Protein AF-A0A8S3H241-F1 (afdb_mo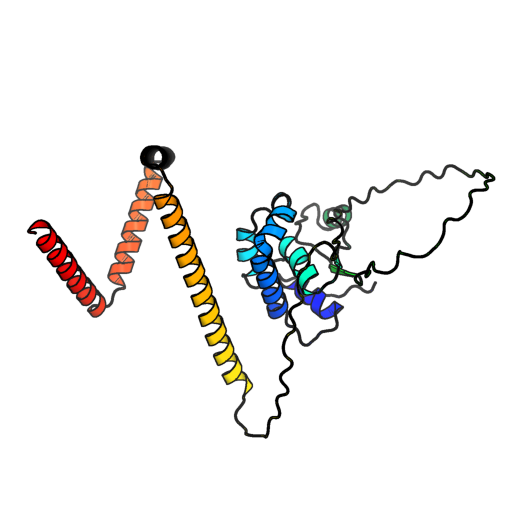nomer)

pLDDT: mean 72.82, std 21.14, range [28.08, 97.88]

InterPro domains:
  IPR003323 OTU domain [PF02338] (8-89)
  IPR003323 OTU domain [PS50802] (1-115)

Secondary structure (DSSP, 8-state):
-------SSTTHHHHHHHHHHT-TT--HHHHHHHHHHHHHHTHHHHHHHHHHHH--HHHHHHHHTSTTPPPPHHHHHHHHHHHTSEEEE-S-HHHHHHHTTT---TT---EEEE--------S--PPPPP---------------------PPP--GGG-------------------S-HHHHHHHHHHHHHHHHHHHHHHHHHHHHHHHHHHHHHHS-HHHHHHHHHHHHHHHHHHHHSS-HHHHHHHHHHHHHHHHHHHHTS-HHHHHHHHHHHHHHHHHHHHHH--

Mean predicted aligned error: 19.96 Å

Sequence (290 aa):
MIPIEVAADGNCLYNSIIRLSGNTASTPSELRVRTLIELVKNEMFYHNRCAHIVGPVNEAIKNIARNFSFSELYEIAALSNVLNCNIQSTESEIEARRSNADNWSPNHFVPLLLPSHNSQSQNHLGQPKISGSGSTPTKATTKNNTLTQVRIPEFNANDNEMQPFQVPSTVITTTNEITTPRTKRRLQLAETCANVESKIVEHKRMQAHERMAAKRAAATPEEAERQRIIARERSAAKRTALAPEVVERKRALDHERSAARRAALMPEEIERQRALNRERNAVRRAALTS

Nearest PDB structures (foldseek):
  6dx5-assembly1_A-2  TM=7.874E-01  e=4.953E-02  Farallon virus
  5qis-assembly1_A  TM=7.337E-01  e=8.696E-01  Homo sapiens

Solvent-accessible surface area (backbone atoms only — not comparable to full-atom values): 18147 Å² total; per-residue (Å²): 135,82,88,79,92,60,66,98,52,32,49,28,67,46,48,46,51,35,62,74,67,67,43,80,86,62,48,52,67,55,54,49,51,52,20,50,51,46,40,63,76,41,40,67,63,51,40,76,72,40,31,92,80,80,40,62,57,72,57,51,56,57,47,67,71,40,84,63,38,68,61,50,72,68,50,54,58,25,37,22,62,72,68,66,32,49,67,40,63,74,66,49,66,70,58,47,24,65,75,41,76,68,66,57,59,93,64,80,68,51,80,38,83,44,82,62,79,76,87,81,83,85,87,86,79,81,86,80,84,89,80,89,82,91,78,88,83,80,94,73,92,70,83,80,76,79,74,76,68,83,68,70,73,81,82,66,77,82,84,55,99,69,81,81,84,82,79,83,86,77,86,80,88,78,85,92,77,95,65,80,66,66,61,62,50,50,52,54,50,50,54,52,50,52,51,50,52,52,51,52,52,50,50,52,50,50,52,52,50,49,54,52,49,52,54,59,72,70,45,50,74,67,57,51,49,53,51,50,51,54,52,50,48,55,52,48,51,57,59,70,72,44,58,69,69,59,56,50,52,50,51,51,51,54,50,50,55,51,48,52,55,59,70,71,50,52,72,67,57,54,50,53,53,51,51,54,52,51,49,54,52,48,53,54,51,52,66,73,74,108

Radius of gyration: 29.72 Å; Cα contacts (8 Å, |Δi|>4): 142; chains: 1; bounding box: 91×77×69 Å

Structure (mmCIF, N/CA/C/O backbone):
data_AF-A0A8S3H241-F1
#
_entry.id   AF-A0A8S3H241-F1
#
loop_
_atom_site.group_PDB
_atom_site.id
_atom_site.type_symbol
_atom_site.label_atom_id
_atom_site.label_alt_id
_atom_site.label_comp_id
_atom_site.label_asym_id
_atom_site.label_entity_id
_atom_site.label_seq_id
_atom_site.pdbx_PDB_ins_code
_atom_site.Cartn_x
_atom_site.Cartn_y
_atom_site.Cartn_z
_atom_site.occupancy
_atom_site.B_iso_or_equiv
_atom_site.auth_seq_id
_atom_site.auth_comp_id
_atom_site.auth_asym_id
_atom_site.auth_atom_id
_atom_site.pdbx_PDB_model_num
ATOM 1 N N . MET A 1 1 ? -18.815 24.026 8.762 1.00 67.19 1 MET A N 1
ATOM 2 C CA . MET A 1 1 ? -17.754 23.070 9.141 1.00 67.19 1 MET A CA 1
ATOM 3 C C . MET A 1 1 ? -16.567 23.863 9.657 1.00 67.19 1 MET A C 1
ATOM 5 O O . MET A 1 1 ? -16.246 24.860 9.026 1.00 67.19 1 MET A O 1
ATOM 9 N N . ILE A 1 2 ? -15.972 23.488 10.792 1.00 75.00 2 ILE A N 1
ATOM 10 C CA . ILE A 1 2 ? -14.801 24.193 11.340 1.00 75.00 2 ILE A CA 1
ATOM 11 C C . ILE A 1 2 ? -13.544 23.484 10.814 1.00 75.00 2 ILE A C 1
ATOM 13 O O . ILE A 1 2 ? -13.442 22.271 11.012 1.00 75.00 2 ILE A O 1
ATOM 17 N N . PRO A 1 3 ? -12.627 24.179 10.118 1.00 82.00 3 PRO A N 1
ATOM 18 C CA . PRO A 1 3 ? -11.387 23.570 9.653 1.00 82.00 3 PRO A CA 1
ATOM 19 C C . PRO A 1 3 ? -10.521 23.160 10.848 1.00 82.00 3 PRO A C 1
ATOM 21 O O . PRO A 1 3 ? -10.425 23.886 11.837 1.00 82.00 3 PRO A O 1
ATOM 24 N N . ILE A 1 4 ? -9.897 21.986 10.754 1.00 85.12 4 ILE A N 1
ATOM 25 C CA . ILE A 1 4 ? -8.956 21.496 11.761 1.00 85.12 4 ILE A CA 1
ATOM 26 C C . ILE A 1 4 ? -7.556 21.579 11.176 1.00 85.12 4 ILE A C 1
ATOM 28 O O . ILE A 1 4 ? -7.255 20.933 10.174 1.00 85.12 4 ILE A O 1
ATOM 32 N N . GLU A 1 5 ? -6.692 22.337 11.838 1.00 89.06 5 GLU A N 1
ATOM 33 C CA . GLU A 1 5 ? -5.283 22.399 11.479 1.00 89.06 5 GLU A CA 1
ATOM 34 C C . GLU A 1 5 ? -4.560 21.119 11.913 1.00 89.06 5 GLU A C 1
ATOM 36 O O . GLU A 1 5 ? -4.697 20.643 13.050 1.00 89.06 5 GLU A O 1
ATOM 41 N N . VAL A 1 6 ? -3.773 20.568 10.992 1.00 91.25 6 VAL A N 1
ATOM 42 C CA . VAL A 1 6 ? -2.892 19.418 11.204 1.00 91.25 6 VAL A CA 1
ATOM 43 C C . VAL A 1 6 ? -1.501 19.734 10.675 1.00 91.25 6 VAL A C 1
ATOM 45 O O . VAL A 1 6 ? -1.337 20.595 9.813 1.00 91.25 6 VAL A O 1
ATOM 48 N N . ALA A 1 7 ? -0.489 19.039 11.194 1.00 90.25 7 ALA A N 1
ATOM 49 C CA . ALA A 1 7 ? 0.867 19.170 10.680 1.00 90.25 7 ALA A CA 1
ATOM 50 C C . ALA A 1 7 ? 0.913 18.799 9.187 1.00 90.25 7 ALA A C 1
ATOM 52 O O . ALA A 1 7 ? 0.340 17.788 8.777 1.00 90.25 7 ALA A O 1
ATOM 53 N N . ALA A 1 8 ? 1.615 19.610 8.393 1.00 89.25 8 ALA A N 1
ATOM 54 C CA . ALA A 1 8 ? 1.825 19.393 6.963 1.00 89.25 8 ALA A CA 1
ATOM 55 C C . ALA A 1 8 ? 2.935 18.352 6.711 1.00 89.25 8 ALA A C 1
ATOM 57 O O . ALA A 1 8 ? 3.957 18.640 6.093 1.00 89.25 8 ALA A O 1
ATOM 58 N N . ASP A 1 9 ? 2.754 17.143 7.244 1.00 93.56 9 ASP A N 1
ATOM 59 C CA . ASP A 1 9 ? 3.647 16.001 7.050 1.00 93.56 9 ASP A CA 1
ATOM 60 C C . ASP A 1 9 ? 2.913 14.828 6.378 1.00 93.56 9 ASP A C 1
ATOM 62 O O . ASP A 1 9 ? 1.704 14.872 6.159 1.00 93.56 9 ASP A O 1
ATOM 66 N N . GLY A 1 10 ? 3.623 13.743 6.056 1.00 91.88 10 GLY A N 1
ATOM 67 C CA . GLY A 1 10 ? 2.992 12.556 5.464 1.00 91.88 10 GLY A CA 1
ATOM 68 C C . GLY A 1 10 ? 2.017 11.820 6.395 1.00 91.88 10 GLY A C 1
ATOM 69 O O . GLY A 1 10 ? 1.399 10.843 5.997 1.00 91.88 10 GLY A O 1
ATOM 70 N N . ASN A 1 11 ? 1.849 12.244 7.648 1.00 94.88 11 ASN A N 1
ATOM 71 C CA . ASN A 1 11 ? 0.839 11.696 8.552 1.00 94.88 11 ASN A CA 1
ATOM 72 C C . ASN A 1 11 ? -0.419 12.573 8.613 1.00 94.88 11 ASN A C 1
ATOM 74 O O . ASN A 1 11 ? -1.314 12.268 9.404 1.00 94.88 11 ASN A O 1
ATOM 78 N N . CYS A 1 12 ? -0.504 13.637 7.806 1.00 93.44 12 CYS A N 1
ATOM 79 C CA . CYS A 1 12 ? -1.588 14.615 7.841 1.00 93.44 12 CYS A CA 1
ATOM 80 C C . CYS A 1 12 ? -2.978 13.965 7.771 1.00 93.44 12 CYS A C 1
ATOM 82 O O . CYS A 1 12 ? -3.798 14.252 8.637 1.00 93.44 12 CYS A O 1
ATOM 84 N N . LEU A 1 13 ? -3.213 13.012 6.855 1.00 93.75 13 LEU A N 1
ATOM 85 C CA . LEU A 1 13 ? -4.491 12.296 6.737 1.00 93.75 13 LEU A CA 1
ATOM 86 C C . LEU A 1 13 ? -4.896 11.637 8.065 1.00 93.75 13 LEU A C 1
ATOM 88 O O . LEU A 1 13 ? -5.983 11.881 8.588 1.00 93.75 13 LEU A O 1
ATOM 92 N N . TYR A 1 14 ? -4.009 10.822 8.637 1.00 95.44 14 TYR A N 1
ATOM 93 C CA . TYR A 1 14 ? -4.275 10.097 9.880 1.00 95.44 14 TYR A CA 1
ATOM 94 C C . TYR A 1 14 ? -4.456 11.046 11.069 1.00 95.44 14 TYR A C 1
ATOM 96 O O . TYR A 1 14 ? -5.348 10.842 11.893 1.00 95.44 14 TYR A O 1
ATOM 104 N N . ASN A 1 15 ? -3.650 12.108 11.139 1.00 94.88 15 ASN A N 1
ATOM 105 C CA . ASN A 1 15 ? -3.787 13.158 12.147 1.00 94.88 15 ASN A CA 1
ATOM 106 C C . ASN A 1 15 ? -5.152 13.857 12.050 1.00 94.88 15 ASN A C 1
ATOM 108 O O . ASN A 1 15 ? -5.793 14.080 13.080 1.00 94.88 15 ASN A O 1
ATOM 112 N N . SER A 1 16 ? -5.625 14.155 10.836 1.00 93.44 16 SER A N 1
ATOM 113 C CA . SER A 1 16 ? -6.938 14.766 10.608 1.00 93.44 16 SER A CA 1
ATOM 114 C C . SER A 1 16 ? -8.059 13.855 11.086 1.00 93.44 16 SER A C 1
ATOM 116 O O . SER A 1 16 ? -8.934 14.306 11.820 1.00 93.44 16 SER A O 1
ATOM 118 N N . ILE A 1 17 ? -8.005 12.564 10.754 1.00 94.19 17 ILE A N 1
ATOM 119 C CA . ILE A 1 17 ? -9.002 11.583 11.203 1.00 94.19 17 ILE A CA 1
ATOM 120 C C . ILE A 1 17 ? -9.025 11.445 12.730 1.00 94.19 17 ILE A C 1
ATOM 122 O O . ILE A 1 17 ? -10.099 11.426 13.334 1.00 94.19 17 ILE A O 1
ATOM 126 N N . ILE A 1 18 ? -7.862 11.372 13.381 1.00 94.81 18 ILE A N 1
ATOM 127 C CA . ILE A 1 18 ? -7.775 11.261 14.846 1.00 94.81 18 ILE A CA 1
ATOM 128 C C . ILE A 1 18 ? -8.413 12.480 15.514 1.00 94.81 18 ILE A C 1
ATOM 130 O O . ILE A 1 18 ? -9.217 12.324 16.433 1.00 94.81 18 ILE A O 1
ATOM 134 N N . ARG A 1 19 ? -8.123 13.688 15.017 1.00 93.50 19 ARG A N 1
ATOM 135 C CA . ARG A 1 19 ? -8.735 14.914 15.545 1.00 93.50 19 ARG A CA 1
ATOM 136 C C . ARG A 1 19 ? -10.237 14.980 15.280 1.00 93.50 19 ARG A C 1
ATOM 138 O O . ARG A 1 19 ? -10.979 15.322 16.193 1.00 93.50 19 ARG A O 1
ATOM 145 N N . LEU A 1 20 ? -10.684 14.620 14.075 1.00 91.06 20 LEU A N 1
ATOM 146 C CA . LEU A 1 20 ? -12.105 14.625 13.707 1.00 91.06 20 LEU A CA 1
ATOM 147 C C . LEU A 1 20 ? -12.922 13.609 14.513 1.00 91.06 20 LEU A C 1
ATOM 149 O O . LEU A 1 20 ? -14.049 13.899 14.897 1.00 91.06 20 LEU A O 1
ATOM 153 N N . SER A 1 21 ? -12.360 12.431 14.785 1.00 90.25 21 SER A N 1
ATOM 154 C CA . SER A 1 21 ? -13.036 11.381 15.559 1.00 90.25 21 SER A CA 1
ATOM 155 C C . SER A 1 21 ? -13.080 11.654 17.066 1.00 90.25 21 SER A C 1
ATOM 157 O O . SER A 1 21 ? -13.791 10.958 17.787 1.00 90.25 21 SER A O 1
ATOM 159 N N . GLY A 1 22 ? -12.292 12.614 17.567 1.00 90.56 22 GLY A N 1
ATOM 160 C CA . GLY A 1 22 ? -12.106 12.841 19.003 1.00 90.56 22 GLY A CA 1
ATOM 161 C C . GLY A 1 22 ? -11.395 11.691 19.733 1.00 90.56 22 GLY A C 1
ATOM 162 O O . GLY A 1 22 ? -11.271 11.723 20.958 1.00 90.56 22 GLY A O 1
ATOM 163 N N . ASN A 1 23 ? -10.915 10.670 19.014 1.00 87.44 23 ASN A N 1
ATOM 164 C CA . ASN A 1 23 ? -10.296 9.487 19.599 1.00 87.44 23 ASN A CA 1
ATOM 165 C C . ASN A 1 23 ? -8.804 9.720 19.867 1.00 87.44 23 ASN A C 1
ATOM 167 O O . ASN A 1 23 ? -7.942 9.345 19.074 1.00 87.44 23 ASN A O 1
ATOM 171 N N . THR A 1 24 ? -8.492 10.294 21.025 1.00 86.81 24 THR A N 1
ATOM 172 C CA . THR A 1 24 ? -7.108 10.563 21.452 1.00 86.81 24 THR A CA 1
ATOM 173 C C . THR A 1 24 ? -6.307 9.308 21.807 1.00 86.81 24 THR A C 1
ATOM 175 O O . THR A 1 24 ? -5.094 9.398 21.992 1.00 86.81 24 THR A O 1
ATOM 178 N N . ALA A 1 25 ? -6.951 8.139 21.903 1.00 86.56 25 ALA A N 1
ATOM 179 C CA . ALA A 1 25 ? -6.269 6.886 22.213 1.00 86.56 25 ALA A CA 1
ATOM 180 C C . ALA A 1 25 ? -5.531 6.301 20.999 1.00 86.56 25 ALA A C 1
ATOM 182 O O . ALA A 1 25 ? -4.548 5.584 21.178 1.00 86.56 25 ALA A O 1
ATOM 183 N N . SER A 1 26 ? -5.985 6.614 19.780 1.00 91.88 26 SER A N 1
ATOM 184 C CA . SER A 1 26 ? -5.370 6.110 18.550 1.00 91.88 26 SER A CA 1
ATOM 185 C C . SER A 1 26 ? -4.172 6.960 18.144 1.00 91.88 26 SER A C 1
ATOM 187 O O . SER A 1 26 ? -4.220 8.189 18.171 1.00 91.88 26 SER A O 1
ATOM 189 N N . THR A 1 27 ? -3.096 6.307 17.709 1.00 95.56 27 THR A N 1
ATOM 190 C CA . THR A 1 27 ? -1.939 7.002 17.116 1.00 95.56 27 THR A CA 1
ATOM 191 C C . THR A 1 27 ? -2.000 6.967 15.585 1.00 95.56 27 THR A C 1
ATOM 193 O O . THR A 1 27 ? -2.569 6.025 15.026 1.00 95.56 27 THR A O 1
ATOM 196 N N . PRO A 1 28 ? -1.382 7.928 14.868 1.00 95.06 28 PRO A N 1
ATOM 197 C CA . PRO A 1 28 ? -1.323 7.892 13.403 1.00 95.06 28 PRO A CA 1
ATOM 198 C C . PRO A 1 28 ? -0.733 6.582 12.871 1.00 95.06 28 PRO A C 1
ATOM 200 O O . PRO A 1 28 ? -1.253 5.994 11.926 1.00 95.06 28 PRO A O 1
ATOM 203 N N . SER A 1 29 ? 0.310 6.077 13.537 1.00 95.06 29 SER A N 1
ATOM 204 C CA . SER A 1 29 ? 0.937 4.798 13.205 1.00 95.06 29 SER A CA 1
ATOM 205 C C . SER A 1 29 ? -0.018 3.617 13.369 1.00 95.06 29 SER A C 1
ATOM 207 O O . SER A 1 29 ? -0.002 2.706 12.549 1.00 95.06 29 SER A O 1
ATOM 209 N N . GLU A 1 30 ? -0.864 3.624 14.399 1.00 95.75 30 GLU A N 1
ATOM 210 C CA . GLU A 1 30 ? -1.857 2.571 14.610 1.00 95.75 30 GLU A CA 1
ATOM 211 C C . GLU A 1 30 ? -2.908 2.552 13.496 1.00 95.75 30 GLU A C 1
ATOM 213 O O . GLU A 1 30 ? -3.168 1.493 12.924 1.00 95.75 30 GLU A O 1
ATOM 218 N N . LEU A 1 31 ? -3.480 3.711 13.145 1.00 95.88 31 LEU A N 1
ATOM 219 C CA . LEU A 1 31 ? -4.442 3.791 12.041 1.00 95.88 31 LEU A CA 1
ATOM 220 C C . LEU A 1 31 ? -3.812 3.389 10.708 1.00 95.88 31 LEU A C 1
ATOM 222 O O . LEU A 1 31 ? -4.437 2.656 9.941 1.00 95.88 31 LEU A O 1
ATOM 226 N N . ARG A 1 32 ? -2.566 3.796 10.450 1.00 96.19 32 ARG A N 1
ATOM 227 C CA . ARG A 1 32 ? -1.825 3.377 9.254 1.00 96.19 32 ARG A CA 1
ATOM 228 C C . ARG A 1 32 ? -1.643 1.863 9.203 1.00 96.19 32 ARG A C 1
ATOM 230 O O . ARG A 1 32 ? -1.896 1.261 8.165 1.00 96.19 32 ARG A O 1
ATOM 237 N N . VAL A 1 33 ? -1.271 1.224 10.314 1.00 96.69 33 VAL A N 1
ATOM 238 C CA . VAL A 1 33 ? -1.139 -0.243 10.377 1.00 96.69 33 VAL A CA 1
ATOM 239 C C . VAL A 1 33 ? -2.481 -0.930 10.127 1.00 96.69 33 VAL A C 1
ATOM 241 O O . VAL A 1 33 ? -2.536 -1.868 9.336 1.00 96.69 33 VAL A O 1
ATOM 244 N N . ARG A 1 34 ? -3.576 -0.453 10.732 1.00 96.94 34 ARG A N 1
ATOM 245 C CA . ARG A 1 34 ? -4.921 -1.002 10.476 1.00 96.94 34 ARG A CA 1
ATOM 246 C C . ARG A 1 34 ? -5.314 -0.865 9.002 1.00 96.94 34 ARG A C 1
ATOM 248 O O . ARG A 1 34 ? -5.801 -1.824 8.414 1.00 96.94 34 ARG A O 1
ATOM 255 N N . THR A 1 35 ? -5.032 0.291 8.406 1.00 97.06 35 THR A N 1
ATOM 256 C CA . THR A 1 35 ? -5.271 0.579 6.981 1.00 97.06 35 THR A CA 1
ATOM 257 C C . THR A 1 35 ? -4.466 -0.355 6.081 1.00 97.06 35 THR A C 1
ATOM 259 O O . THR A 1 35 ? -4.999 -0.920 5.131 1.00 97.06 35 THR A O 1
ATOM 262 N N . LEU A 1 36 ? -3.192 -0.583 6.411 1.00 97.50 36 LEU A N 1
ATOM 263 C CA . LEU A 1 36 ? -2.328 -1.509 5.686 1.00 97.50 36 LEU A CA 1
ATOM 264 C C . LEU A 1 36 ? -2.835 -2.955 5.774 1.00 97.50 36 LEU A C 1
ATOM 266 O O . LEU A 1 36 ? -2.855 -3.656 4.765 1.00 97.50 36 LEU A O 1
ATOM 270 N N . ILE A 1 37 ? -3.259 -3.401 6.962 1.00 97.88 37 ILE A N 1
ATOM 271 C CA . ILE A 1 37 ? -3.833 -4.740 7.166 1.00 97.88 37 ILE A CA 1
ATOM 272 C C . ILE A 1 37 ? -5.092 -4.914 6.314 1.00 97.88 37 ILE A C 1
ATOM 274 O O . ILE A 1 37 ? -5.223 -5.926 5.629 1.00 97.88 37 ILE A O 1
ATOM 278 N N . GLU A 1 38 ? -5.986 -3.927 6.326 1.00 97.69 38 GLU A N 1
ATOM 279 C CA . GLU A 1 38 ? -7.212 -3.918 5.528 1.00 97.69 38 GLU A CA 1
ATOM 280 C C . GLU A 1 38 ? -6.913 -3.986 4.022 1.00 97.69 38 GLU A C 1
ATOM 282 O O . GLU A 1 38 ? -7.445 -4.849 3.320 1.00 97.69 38 GLU A O 1
ATOM 287 N N . LEU A 1 39 ? -5.984 -3.156 3.535 1.00 96.56 39 LEU A N 1
ATOM 288 C CA . LEU A 1 39 ? -5.562 -3.153 2.133 1.00 96.56 39 LEU A CA 1
ATOM 289 C C . LEU A 1 39 ? -4.976 -4.503 1.697 1.00 96.56 39 LEU A C 1
ATOM 291 O O . LEU A 1 39 ? -5.303 -4.995 0.621 1.00 96.56 39 LEU A O 1
ATOM 295 N N . VAL A 1 40 ? -4.122 -5.114 2.525 1.00 97.31 40 VAL A N 1
ATOM 296 C CA . VAL A 1 40 ? -3.496 -6.414 2.225 1.00 97.31 40 VAL A CA 1
ATOM 297 C C . VAL A 1 40 ? -4.517 -7.550 2.278 1.00 97.31 40 VAL A C 1
ATOM 299 O O . VAL A 1 40 ? -4.475 -8.448 1.439 1.00 97.31 40 VAL A O 1
ATOM 302 N N . LYS A 1 41 ? -5.436 -7.533 3.249 1.00 97.50 41 LYS A N 1
ATOM 303 C CA . LYS A 1 41 ? -6.478 -8.559 3.396 1.00 97.50 41 LYS A CA 1
ATOM 304 C C . LYS A 1 41 ? -7.429 -8.561 2.200 1.00 97.50 41 LYS A C 1
ATOM 306 O O . LYS A 1 41 ? -7.806 -9.630 1.727 1.00 97.50 41 LYS A O 1
ATOM 311 N N . ASN A 1 42 ? -7.770 -7.376 1.701 1.00 97.19 42 ASN A N 1
ATOM 312 C CA . ASN A 1 42 ? -8.727 -7.176 0.618 1.00 97.19 42 ASN A CA 1
ATOM 313 C C . ASN A 1 42 ? -8.047 -6.702 -0.682 1.00 97.19 42 ASN A C 1
ATOM 315 O O . ASN A 1 42 ? -8.641 -5.968 -1.470 1.00 97.19 42 ASN A O 1
ATOM 319 N N . GLU A 1 43 ? -6.808 -7.143 -0.939 1.00 96.25 43 GLU A N 1
ATOM 320 C CA . GLU A 1 43 ? -5.969 -6.675 -2.059 1.00 96.25 4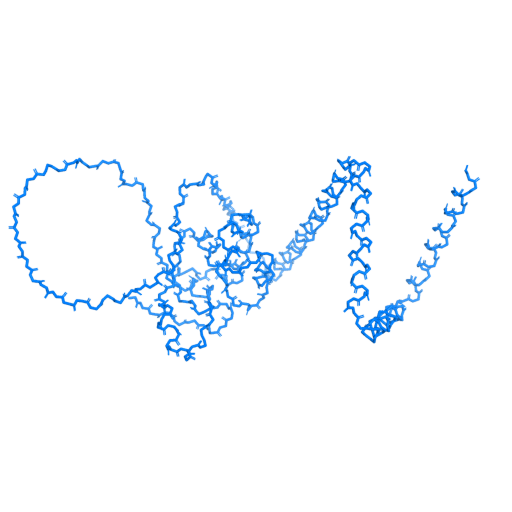3 GLU A CA 1
ATOM 321 C C . GLU A 1 43 ? -6.704 -6.711 -3.407 1.00 96.25 43 GLU A C 1
ATOM 323 O O . GLU A 1 43 ? -6.701 -5.727 -4.144 1.00 96.25 43 GLU A O 1
ATOM 328 N N . MET A 1 44 ? -7.384 -7.821 -3.714 1.00 95.38 44 MET A N 1
ATOM 329 C CA . MET A 1 44 ? -8.105 -7.995 -4.981 1.00 95.38 44 MET A CA 1
ATOM 330 C C . MET A 1 44 ? -9.268 -7.012 -5.147 1.00 95.38 44 MET A C 1
ATOM 332 O O . MET A 1 44 ? -9.508 -6.532 -6.254 1.00 95.38 44 MET A O 1
ATOM 336 N N . PHE A 1 45 ? -9.972 -6.686 -4.059 1.00 95.94 45 PHE A N 1
ATOM 337 C CA . PHE A 1 45 ? -11.061 -5.711 -4.082 1.00 95.94 45 PHE A CA 1
ATOM 338 C C . PHE A 1 45 ? -10.531 -4.327 -4.468 1.00 95.94 45 PHE A C 1
ATOM 340 O O . PHE A 1 45 ? -11.028 -3.706 -5.410 1.00 95.94 45 PHE A O 1
ATOM 347 N N . TYR A 1 46 ? -9.466 -3.874 -3.800 1.00 95.62 46 TYR A N 1
ATOM 348 C CA . TYR A 1 46 ? -8.858 -2.580 -4.098 1.00 95.62 46 TYR A CA 1
ATOM 349 C C . TYR A 1 46 ? -8.168 -2.564 -5.462 1.00 95.62 46 TYR A C 1
ATOM 351 O O . TYR A 1 46 ? -8.253 -1.563 -6.168 1.00 95.62 46 TYR A O 1
ATOM 359 N N . HIS A 1 47 ? -7.542 -3.670 -5.874 1.00 94.44 47 HIS A N 1
ATOM 360 C CA . HIS A 1 47 ? -6.956 -3.803 -7.206 1.00 94.44 47 HIS A CA 1
ATOM 361 C C . HIS A 1 47 ? -8.002 -3.551 -8.293 1.00 94.44 47 HIS A C 1
ATOM 363 O O . HIS A 1 47 ? -7.838 -2.654 -9.117 1.00 94.44 47 HIS A O 1
ATOM 369 N N . ASN A 1 48 ? -9.114 -4.285 -8.249 1.00 94.38 48 ASN A N 1
ATOM 370 C CA . ASN A 1 48 ? -10.166 -4.176 -9.257 1.00 94.38 48 ASN A CA 1
ATOM 371 C C . ASN A 1 48 ? -10.791 -2.774 -9.291 1.00 94.38 48 ASN A C 1
ATOM 373 O O . ASN A 1 48 ? -11.203 -2.302 -10.349 1.00 94.38 48 ASN A O 1
ATOM 377 N N . ARG A 1 49 ? -10.838 -2.092 -8.143 1.00 89.44 49 ARG A N 1
ATOM 378 C CA . ARG A 1 49 ? -11.511 -0.801 -7.998 1.00 89.44 49 ARG A CA 1
ATOM 379 C C . ARG A 1 49 ? -10.627 0.412 -8.277 1.00 89.44 49 ARG A C 1
ATOM 381 O O . ARG A 1 49 ? -11.123 1.391 -8.818 1.00 89.44 49 ARG A O 1
ATOM 388 N N . CYS A 1 50 ? -9.351 0.380 -7.905 1.00 89.69 50 CYS A N 1
ATOM 389 C CA . CYS A 1 50 ? -8.495 1.571 -7.876 1.00 89.69 50 CYS A CA 1
ATOM 390 C C . CYS A 1 50 ? -7.254 1.461 -8.772 1.00 89.69 50 CYS A C 1
ATOM 392 O O . CYS A 1 50 ? -6.628 2.486 -9.051 1.00 89.69 50 CYS A O 1
ATOM 394 N N . ALA A 1 51 ? -6.894 0.268 -9.269 1.00 89.69 51 ALA A N 1
ATOM 395 C CA . ALA A 1 51 ? -5.631 0.091 -9.995 1.00 89.69 51 ALA A CA 1
ATOM 396 C C . ALA A 1 51 ? -5.538 0.889 -11.295 1.00 89.69 51 ALA A C 1
ATOM 398 O O . ALA A 1 51 ? -4.445 1.295 -11.683 1.00 89.69 51 ALA A O 1
ATOM 399 N N . HIS A 1 52 ? -6.672 1.170 -11.934 1.00 87.62 52 HIS A N 1
ATOM 400 C CA . HIS A 1 52 ? -6.729 1.990 -13.142 1.00 87.62 52 HIS A CA 1
ATOM 401 C C . HIS A 1 52 ? -6.530 3.495 -12.877 1.00 87.62 52 HIS A C 1
ATOM 403 O O . HIS A 1 52 ? -6.264 4.235 -13.817 1.00 87.62 52 HIS A O 1
ATOM 409 N N . ILE A 1 53 ? -6.644 3.944 -11.620 1.00 86.12 53 ILE A N 1
ATOM 410 C CA . ILE A 1 53 ? -6.523 5.358 -11.222 1.00 86.12 53 ILE A CA 1
ATOM 411 C C . ILE A 1 53 ? -5.139 5.631 -10.626 1.00 86.12 53 ILE A C 1
ATOM 413 O O . ILE A 1 53 ? -4.480 6.596 -10.994 1.00 86.12 53 ILE A O 1
ATOM 417 N N . VAL A 1 54 ? -4.704 4.779 -9.694 1.00 85.31 54 VAL A N 1
ATOM 418 C CA . VAL A 1 54 ? -3.523 5.025 -8.840 1.00 85.31 54 VAL A CA 1
ATOM 419 C C . VAL A 1 54 ? -2.338 4.134 -9.222 1.00 85.31 54 VAL A C 1
ATOM 421 O O . VAL A 1 54 ? -1.214 4.353 -8.785 1.00 85.31 54 VAL A O 1
ATOM 424 N N . GLY A 1 55 ? -2.573 3.106 -10.041 1.00 91.19 55 GLY A N 1
ATOM 425 C CA . GLY A 1 55 ? -1.565 2.119 -10.405 1.00 91.19 55 GLY A CA 1
ATOM 426 C C . GLY A 1 55 ? -1.546 0.889 -9.483 1.00 91.19 55 GLY A C 1
ATOM 427 O O . GLY A 1 55 ? -2.532 0.576 -8.809 1.00 91.19 55 GLY A O 1
ATOM 428 N N . PRO A 1 56 ? -0.453 0.109 -9.493 1.00 94.44 56 PRO A N 1
ATOM 429 C CA . PRO A 1 56 ? -0.415 -1.216 -8.882 1.00 94.44 56 PRO A CA 1
ATOM 430 C C . PRO A 1 56 ? -0.457 -1.176 -7.346 1.00 94.44 56 PRO A C 1
ATOM 432 O O . PRO A 1 56 ? 0.390 -0.556 -6.707 1.00 94.44 56 PRO A O 1
ATOM 435 N N . VAL A 1 57 ? -1.366 -1.961 -6.753 1.00 94.44 57 VAL A N 1
ATOM 436 C CA . VAL A 1 57 ? -1.551 -2.090 -5.288 1.00 94.44 57 VAL A CA 1
ATOM 437 C C . VAL A 1 57 ? -0.249 -2.425 -4.550 1.00 94.44 57 VAL A C 1
ATOM 439 O O . VAL A 1 57 ? -0.010 -1.937 -3.451 1.00 94.44 57 VAL A O 1
ATOM 442 N N . ASN A 1 58 ? 0.634 -3.221 -5.160 1.00 94.56 58 ASN A N 1
ATOM 443 C CA . ASN A 1 58 ? 1.914 -3.596 -4.555 1.00 94.56 58 ASN A CA 1
ATOM 444 C C . ASN A 1 58 ? 2.836 -2.402 -4.276 1.00 94.56 58 ASN A C 1
ATOM 446 O O . ASN A 1 58 ? 3.590 -2.439 -3.305 1.00 94.56 58 ASN A O 1
ATOM 450 N N . GLU A 1 59 ? 2.809 -1.365 -5.116 1.00 94.38 59 GLU A N 1
ATOM 451 C CA . GLU A 1 59 ? 3.588 -0.150 -4.861 1.00 94.38 59 GLU A CA 1
ATOM 452 C C . GLU A 1 59 ? 2.922 0.700 -3.777 1.00 94.38 59 GLU A C 1
ATOM 454 O O . GLU A 1 59 ? 3.613 1.159 -2.869 1.00 94.38 59 GLU A O 1
ATOM 459 N N . ALA A 1 60 ? 1.588 0.778 -3.777 1.00 92.56 60 ALA A N 1
ATOM 460 C CA . ALA A 1 60 ? 0.837 1.432 -2.709 1.00 92.56 60 ALA A CA 1
ATOM 461 C C . ALA A 1 60 ? 1.137 0.797 -1.340 1.00 92.56 60 ALA A C 1
ATOM 463 O O . ALA A 1 60 ? 1.540 1.494 -0.418 1.00 92.56 60 ALA A O 1
ATOM 464 N N . ILE A 1 61 ? 1.085 -0.534 -1.212 1.00 95.19 61 ILE A N 1
ATOM 465 C CA . ILE A 1 61 ? 1.429 -1.257 0.031 1.00 95.19 61 ILE A CA 1
ATOM 466 C C . ILE A 1 61 ? 2.829 -0.874 0.539 1.00 95.19 61 ILE A C 1
ATOM 468 O O . ILE A 1 61 ? 3.016 -0.643 1.735 1.00 95.19 61 ILE A O 1
ATOM 472 N N . LYS A 1 62 ? 3.825 -0.783 -0.355 1.00 95.56 62 LYS A N 1
ATOM 473 C CA . LYS A 1 62 ? 5.190 -0.377 0.020 1.00 95.56 62 LYS A CA 1
ATOM 474 C C . LYS A 1 62 ? 5.252 1.082 0.463 1.00 95.56 62 LYS A C 1
ATOM 476 O O . LYS A 1 62 ? 5.999 1.382 1.392 1.00 95.56 62 LYS A O 1
ATOM 481 N N . ASN A 1 63 ? 4.515 1.970 -0.201 1.00 93.38 63 ASN A N 1
ATOM 482 C CA . ASN A 1 63 ? 4.460 3.387 0.147 1.00 93.38 63 ASN A CA 1
ATOM 483 C C . ASN A 1 63 ? 3.808 3.580 1.518 1.00 93.38 63 ASN A C 1
ATOM 485 O O . ASN A 1 63 ? 4.396 4.237 2.372 1.00 93.38 63 ASN A O 1
ATOM 489 N N . ILE A 1 64 ? 2.683 2.918 1.781 1.00 94.00 64 ILE A N 1
ATOM 490 C CA . ILE A 1 64 ? 1.953 2.972 3.059 1.00 94.00 64 ILE A CA 1
ATOM 491 C C . ILE A 1 64 ? 2.811 2.470 4.216 1.00 94.00 64 ILE A C 1
ATOM 493 O O . ILE A 1 64 ? 2.759 3.012 5.314 1.00 94.00 64 ILE A O 1
ATOM 497 N N . ALA A 1 65 ? 3.630 1.444 3.982 1.00 94.50 65 ALA A N 1
ATOM 498 C CA . ALA A 1 65 ? 4.519 0.903 5.006 1.00 94.50 65 ALA A CA 1
ATOM 499 C C . ALA A 1 65 ? 5.649 1.870 5.413 1.00 94.50 65 ALA A C 1
ATOM 501 O O . ALA A 1 65 ? 6.280 1.673 6.454 1.00 94.50 65 ALA A O 1
ATOM 502 N N . ARG A 1 66 ? 5.938 2.911 4.619 1.00 94.06 66 ARG A N 1
ATOM 503 C CA . ARG A 1 66 ? 6.947 3.919 4.967 1.00 94.06 66 ARG A CA 1
ATOM 504 C C . ARG A 1 66 ? 6.359 4.929 5.942 1.00 94.06 66 ARG A C 1
ATOM 506 O O . ARG A 1 66 ? 5.265 5.443 5.751 1.00 94.06 66 ARG A O 1
ATOM 513 N N . ASN A 1 67 ? 7.113 5.255 6.984 1.00 89.50 67 ASN A N 1
ATOM 514 C CA . ASN A 1 67 ? 6.710 6.334 7.874 1.00 89.50 67 ASN A CA 1
ATOM 515 C C . ASN A 1 67 ? 6.791 7.681 7.137 1.00 89.50 67 ASN A C 1
ATOM 517 O O . ASN A 1 67 ? 7.717 7.891 6.354 1.00 89.50 67 ASN A O 1
ATOM 521 N N . PHE A 1 68 ? 5.842 8.579 7.411 1.00 91.75 68 PHE A N 1
ATOM 522 C CA . PHE A 1 68 ? 5.723 9.893 6.767 1.00 91.75 68 PHE A CA 1
ATOM 523 C C . PHE A 1 68 ? 5.580 9.863 5.234 1.00 91.75 68 PHE A C 1
ATOM 525 O O . PHE A 1 68 ? 5.873 10.860 4.575 1.00 91.75 68 PHE A O 1
ATOM 532 N N . SER A 1 69 ? 5.121 8.757 4.644 1.00 93.31 69 SER A N 1
ATOM 533 C CA . SER A 1 69 ? 4.652 8.775 3.258 1.00 93.31 69 SER A CA 1
ATOM 534 C C . SER A 1 69 ? 3.301 9.474 3.172 1.00 93.31 69 SER A C 1
ATOM 536 O O . SER A 1 69 ? 2.435 9.255 4.016 1.00 93.31 69 SER A O 1
ATOM 538 N N . PHE A 1 70 ? 3.135 10.325 2.160 1.00 92.62 70 PHE A N 1
ATOM 539 C CA . PHE A 1 70 ? 1.844 10.941 1.875 1.00 92.62 70 PHE A CA 1
ATOM 540 C C . PHE A 1 70 ? 0.831 9.890 1.458 1.00 92.62 70 PHE A C 1
ATOM 542 O O . PHE A 1 70 ? 1.172 8.973 0.709 1.00 92.62 70 PHE A O 1
ATOM 549 N N . SER A 1 71 ? -0.399 10.065 1.935 1.00 92.38 71 SER A N 1
ATOM 550 C CA . SER A 1 71 ? -1.430 9.082 1.684 1.00 92.38 71 SER A CA 1
ATOM 551 C C . SER A 1 71 ? -1.975 9.142 0.262 1.00 92.38 71 SER A C 1
ATOM 553 O O . SER A 1 71 ? -2.261 10.221 -0.254 1.00 92.38 71 SER A O 1
ATOM 555 N N . GLU A 1 72 ? -2.154 7.973 -0.348 1.00 90.88 72 GLU A N 1
ATOM 556 C CA . GLU A 1 72 ? -2.741 7.816 -1.684 1.00 90.88 72 GLU A CA 1
ATOM 557 C C . GLU A 1 72 ? -4.215 7.370 -1.602 1.00 90.88 72 GLU A C 1
ATOM 559 O O . GLU A 1 72 ? -4.728 6.989 -0.547 1.00 90.88 72 GLU A O 1
ATOM 564 N N . LEU A 1 73 ? -4.922 7.351 -2.739 1.00 91.31 73 LEU A N 1
ATOM 565 C CA . LEU A 1 73 ? -6.337 6.949 -2.805 1.00 91.31 73 LEU A CA 1
ATOM 566 C C . LEU A 1 73 ? -6.594 5.535 -2.240 1.00 91.31 73 LEU A C 1
ATOM 568 O O . LEU A 1 73 ? -7.665 5.288 -1.685 1.00 91.31 73 LEU A O 1
ATOM 572 N N . TYR A 1 74 ? -5.617 4.625 -2.324 1.00 94.69 74 TYR A N 1
ATOM 573 C CA . TYR A 1 74 ? -5.706 3.308 -1.684 1.00 94.69 74 TYR A CA 1
ATOM 574 C C . TYR A 1 74 ? -5.853 3.395 -0.163 1.00 94.69 74 TYR A 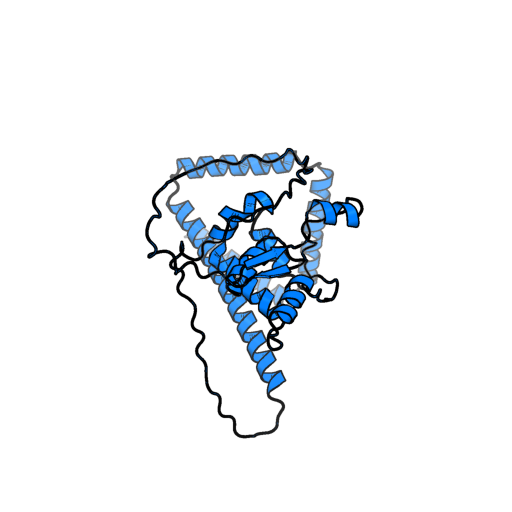C 1
ATOM 576 O O . TYR A 1 74 ? -6.665 2.668 0.405 1.00 94.69 74 TYR A O 1
ATOM 584 N N . GLU A 1 75 ? -5.106 4.287 0.495 1.00 94.25 75 GLU A N 1
ATOM 585 C CA . GLU A 1 75 ? -5.226 4.498 1.940 1.00 94.25 75 GLU A CA 1
ATOM 586 C C . GLU A 1 75 ? -6.567 5.089 2.298 1.00 94.25 75 GLU A C 1
ATOM 588 O O . GLU A 1 75 ? -7.164 4.641 3.262 1.00 94.25 75 GLU A O 1
ATOM 593 N N . ILE A 1 76 ? -7.065 6.053 1.525 1.00 94.12 76 ILE A N 1
ATOM 594 C CA . ILE A 1 76 ? -8.361 6.680 1.803 1.00 94.12 76 I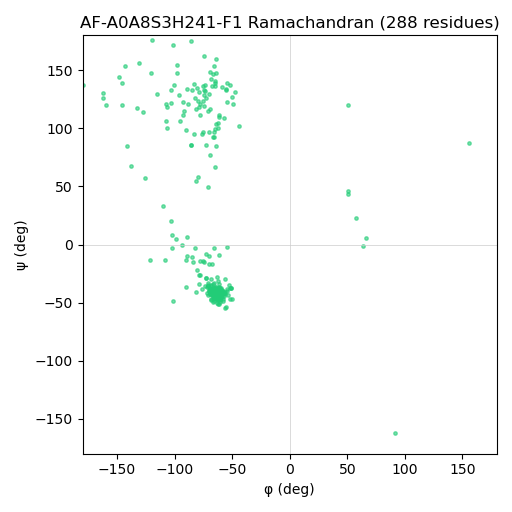LE A CA 1
ATOM 595 C C . ILE A 1 76 ? -9.479 5.637 1.710 1.00 94.12 76 ILE A C 1
ATOM 597 O O . ILE A 1 76 ? -10.307 5.537 2.615 1.00 94.12 76 ILE A O 1
ATOM 601 N N . ALA A 1 77 ? -9.471 4.814 0.657 1.00 94.19 77 ALA A N 1
ATOM 602 C CA . ALA A 1 77 ? -10.448 3.745 0.484 1.00 94.19 77 ALA A CA 1
ATOM 603 C C . ALA A 1 77 ? -10.345 2.692 1.600 1.00 94.19 77 ALA A C 1
ATOM 605 O O . ALA A 1 77 ? -11.354 2.347 2.214 1.00 94.19 77 ALA A O 1
ATOM 606 N N . ALA A 1 78 ? -9.141 2.215 1.919 1.00 96.31 78 ALA A N 1
ATOM 607 C CA . ALA A 1 78 ? -8.959 1.233 2.984 1.00 96.31 78 ALA A CA 1
ATOM 608 C C . ALA A 1 78 ? -9.293 1.799 4.372 1.00 96.31 78 ALA A C 1
ATOM 610 O O . ALA A 1 78 ? -9.948 1.137 5.174 1.00 96.31 78 ALA A O 1
ATOM 611 N N . LEU A 1 79 ? -8.915 3.046 4.647 1.00 96.06 79 LEU A N 1
ATOM 612 C CA . LEU A 1 79 ? -9.196 3.728 5.906 1.00 96.06 79 LEU A CA 1
ATOM 613 C C . LEU A 1 79 ? -10.698 3.959 6.091 1.00 96.06 79 LEU A C 1
ATOM 615 O O . LEU A 1 79 ? -11.193 3.787 7.202 1.00 96.06 79 LEU A O 1
ATOM 619 N N . SER A 1 80 ? -11.437 4.269 5.019 1.00 95.38 80 SER A N 1
ATOM 620 C CA . SER A 1 80 ? -12.903 4.383 5.068 1.00 95.38 80 SER A CA 1
ATOM 621 C C . SER A 1 80 ? -13.562 3.086 5.556 1.00 95.38 80 SER A C 1
ATOM 623 O O . SER A 1 80 ? -14.434 3.120 6.425 1.00 95.38 80 SER A O 1
ATOM 625 N N . ASN A 1 81 ? -13.043 1.933 5.118 1.00 95.88 81 ASN A N 1
ATOM 626 C CA . ASN A 1 81 ? -13.502 0.618 5.565 1.00 95.88 81 ASN A CA 1
ATOM 627 C C . ASN A 1 81 ? -13.083 0.314 7.007 1.00 95.88 81 ASN A C 1
ATOM 629 O O . ASN A 1 81 ? -13.897 -0.171 7.789 1.00 95.88 81 ASN A O 1
ATOM 633 N N . VAL A 1 82 ? -11.848 0.652 7.394 1.00 96.25 82 VAL A N 1
ATOM 634 C CA . VAL A 1 82 ? -11.364 0.492 8.780 1.00 96.25 82 VAL A CA 1
ATOM 635 C C . VAL A 1 82 ? -12.215 1.277 9.776 1.00 96.25 82 VAL A C 1
ATOM 637 O O . VAL A 1 82 ? -12.462 0.805 10.885 1.00 96.25 82 VAL A O 1
ATOM 640 N N . LEU A 1 83 ? -12.639 2.482 9.400 1.00 94.31 83 LEU A N 1
ATOM 641 C CA . LEU A 1 83 ? -13.436 3.366 10.249 1.00 94.31 83 LEU A CA 1
ATOM 642 C C . LEU A 1 83 ? -14.945 3.138 10.109 1.00 94.31 83 LEU A C 1
ATOM 644 O O . LEU A 1 83 ? -15.710 3.700 10.892 1.00 94.31 83 LEU A O 1
ATOM 648 N N . ASN A 1 84 ? -15.367 2.339 9.126 1.00 94.56 84 ASN A N 1
ATOM 649 C CA . ASN A 1 84 ? -16.761 2.172 8.727 1.00 94.56 84 ASN A CA 1
ATOM 650 C C . ASN A 1 84 ? -17.473 3.520 8.489 1.00 94.56 84 ASN A C 1
ATOM 652 O O . ASN A 1 84 ? -18.593 3.749 8.959 1.00 94.56 84 ASN A O 1
ATOM 656 N N . CYS A 1 85 ? -16.794 4.442 7.802 1.00 90.50 85 CYS A N 1
ATOM 657 C CA . CYS A 1 85 ? -17.304 5.778 7.515 1.00 90.50 85 CYS A CA 1
ATOM 658 C C . CYS A 1 85 ? -16.899 6.261 6.124 1.00 90.50 85 CYS A C 1
ATOM 660 O O . CYS A 1 85 ? -15.864 5.875 5.585 1.00 90.50 85 CYS A O 1
ATOM 662 N N . ASN A 1 86 ? -17.707 7.152 5.552 1.00 89.81 86 ASN A N 1
ATOM 663 C CA . ASN A 1 86 ? -17.378 7.777 4.280 1.00 89.81 86 ASN A CA 1
ATOM 664 C C . ASN A 1 86 ? -16.376 8.913 4.503 1.00 89.81 86 ASN A C 1
ATOM 666 O O . ASN A 1 86 ? -16.658 9.861 5.241 1.00 89.81 86 ASN A O 1
ATOM 670 N N . ILE A 1 87 ? -15.232 8.822 3.820 1.00 89.81 87 ILE A N 1
ATOM 671 C CA . ILE A 1 87 ? -14.210 9.868 3.779 1.00 89.81 87 ILE A CA 1
ATOM 672 C C . ILE A 1 87 ? -14.326 10.596 2.441 1.00 89.81 87 ILE A C 1
ATOM 674 O O . ILE A 1 87 ? -14.209 9.977 1.384 1.00 89.81 87 ILE A O 1
ATOM 678 N N . GLN A 1 88 ? -14.552 11.907 2.477 1.00 84.69 88 GLN A N 1
ATOM 679 C CA . GLN A 1 88 ? -14.629 12.742 1.272 1.00 84.69 88 GLN A CA 1
ATOM 680 C C . GLN A 1 88 ? -13.576 13.846 1.301 1.00 84.69 88 GLN A C 1
ATOM 682 O O . GLN A 1 88 ? -13.258 14.349 2.370 1.00 84.69 88 GLN A O 1
ATOM 687 N N . SER A 1 89 ? -13.056 14.247 0.139 1.00 80.12 89 SER A N 1
ATOM 688 C CA . SER A 1 89 ? -12.290 15.496 0.037 1.00 80.12 89 SER A CA 1
ATOM 689 C C . SER A 1 89 ? -13.246 16.664 -0.157 1.00 80.12 89 SER A C 1
ATOM 691 O O . SER A 1 89 ? -14.120 16.583 -1.020 1.00 80.12 89 SER A O 1
ATOM 693 N N . THR A 1 90 ? -13.075 17.755 0.589 1.00 74.19 90 THR A N 1
ATOM 694 C CA . THR A 1 90 ? -13.797 19.013 0.308 1.00 74.19 90 THR A CA 1
ATOM 695 C C . THR A 1 90 ? -13.206 19.846 -0.799 1.00 74.19 90 THR A C 1
ATOM 697 O O . THR A 1 90 ? -13.910 20.696 -1.338 1.00 74.19 90 THR A O 1
ATOM 700 N N . GLU A 1 91 ? -11.927 19.669 -1.110 1.00 67.75 91 GLU A N 1
ATOM 701 C CA . GLU A 1 91 ? -11.318 20.479 -2.153 1.00 67.75 91 GLU A CA 1
ATOM 702 C C . GLU A 1 91 ? -11.800 20.003 -3.518 1.00 67.75 91 GLU A C 1
ATOM 704 O O . GLU A 1 91 ? -11.585 18.854 -3.915 1.00 67.75 91 GLU A O 1
ATOM 709 N N . SER A 1 92 ? -12.461 20.906 -4.245 1.00 64.69 92 SER A N 1
ATOM 710 C CA . SER A 1 92 ? -12.683 20.688 -5.664 1.00 64.69 92 SER A CA 1
ATOM 711 C C . SER A 1 92 ? -11.324 20.684 -6.366 1.00 64.69 92 SER A C 1
ATOM 713 O O . SER A 1 92 ? -10.474 21.530 -6.090 1.00 64.69 92 SER A O 1
ATOM 715 N N . GLU A 1 93 ? -11.110 19.746 -7.293 1.00 62.94 93 GLU A N 1
ATOM 716 C CA . GLU A 1 93 ? -9.861 19.670 -8.070 1.00 62.94 93 GLU A CA 1
ATOM 717 C C . GLU A 1 93 ? -9.514 21.030 -8.704 1.00 62.94 93 GLU A C 1
ATOM 719 O O . GLU A 1 93 ? -8.358 21.442 -8.750 1.00 62.94 93 GLU A O 1
ATOM 724 N N . ILE A 1 94 ? -10.541 21.757 -9.149 1.00 65.62 94 ILE A N 1
ATOM 725 C CA . ILE A 1 94 ? -10.419 23.072 -9.779 1.00 65.62 94 ILE A CA 1
ATOM 726 C C . ILE A 1 94 ? -9.878 24.114 -8.793 1.00 65.62 94 ILE A C 1
ATOM 728 O O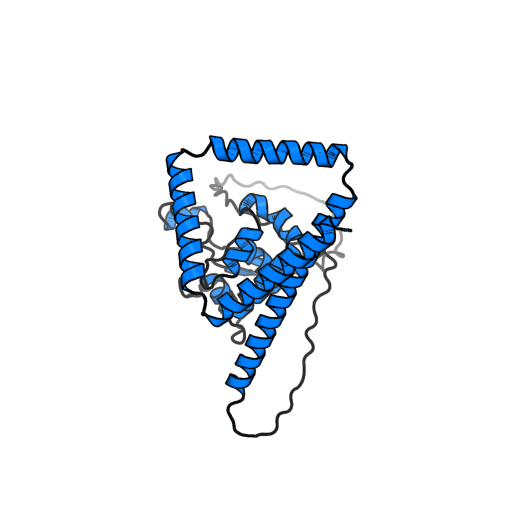 . ILE A 1 94 ? -9.000 24.896 -9.156 1.00 65.62 94 ILE A O 1
ATOM 732 N N . GLU A 1 95 ? -10.382 24.152 -7.559 1.00 67.50 95 GLU A N 1
ATOM 733 C CA . GLU A 1 95 ? -9.879 25.078 -6.538 1.00 67.50 95 GLU A CA 1
ATOM 734 C C . GLU A 1 95 ? -8.478 24.693 -6.079 1.00 67.50 95 GLU A C 1
ATOM 736 O O . GLU A 1 95 ? -7.627 25.573 -5.974 1.00 67.50 95 GLU A O 1
ATOM 741 N N . ALA A 1 96 ? -8.209 23.396 -5.909 1.00 64.00 96 ALA A N 1
ATOM 742 C CA . ALA A 1 96 ? -6.904 22.898 -5.491 1.00 64.00 96 ALA A CA 1
ATOM 743 C C . ALA A 1 96 ? -5.808 23.141 -6.545 1.00 64.00 96 ALA A C 1
ATOM 745 O O . ALA A 1 96 ? -4.657 23.405 -6.201 1.00 64.00 96 ALA A O 1
ATOM 746 N N . ARG A 1 97 ? -6.142 23.095 -7.842 1.00 63.03 97 ARG A N 1
ATOM 747 C CA . ARG A 1 97 ? -5.222 23.486 -8.926 1.00 63.03 97 ARG A CA 1
ATOM 748 C C . ARG A 1 97 ? -4.985 24.992 -8.959 1.00 63.03 97 ARG A C 1
ATOM 750 O O . ARG A 1 97 ? -3.841 25.422 -9.083 1.00 63.03 97 ARG A O 1
ATOM 757 N N . ARG A 1 98 ? -6.046 25.792 -8.797 1.00 72.25 98 ARG A N 1
ATOM 758 C CA . ARG A 1 98 ? -5.947 27.262 -8.774 1.00 72.25 98 ARG A CA 1
ATOM 759 C C . ARG A 1 98 ? -5.113 27.770 -7.602 1.00 72.25 98 ARG A C 1
ATOM 761 O O . ARG A 1 98 ? -4.338 28.702 -7.787 1.00 72.25 98 ARG A O 1
ATOM 768 N N . SER A 1 99 ? -5.264 27.176 -6.420 1.00 68.75 99 SER A N 1
ATOM 769 C CA . SER A 1 99 ? -4.517 27.571 -5.222 1.00 68.75 99 SER A CA 1
ATOM 770 C C . SER A 1 99 ? -3.045 27.157 -5.276 1.00 68.75 99 SER A C 1
ATOM 772 O O . SER A 1 99 ? -2.202 27.866 -4.734 1.00 68.75 99 SER A O 1
ATOM 774 N N . ASN A 1 100 ? -2.724 26.068 -5.980 1.00 63.03 100 ASN A N 1
ATOM 775 C CA . ASN A 1 100 ? -1.369 25.517 -6.057 1.00 63.03 100 ASN A CA 1
ATOM 776 C C . ASN A 1 100 ? -0.635 25.828 -7.373 1.00 63.03 100 ASN A C 1
ATOM 778 O O . ASN A 1 100 ? 0.321 25.132 -7.706 1.00 63.03 100 ASN A O 1
ATOM 782 N N . ALA A 1 101 ? -1.059 26.853 -8.124 1.00 72.31 101 ALA A N 1
ATOM 783 C CA . ALA A 1 101 ? -0.435 27.255 -9.393 1.00 72.31 101 ALA A CA 1
ATOM 784 C C . ALA A 1 101 ? -0.247 26.077 -10.376 1.00 72.31 101 ALA A C 1
ATOM 786 O O . ALA A 1 101 ? 0.835 25.877 -10.923 1.00 72.31 101 ALA A O 1
ATOM 787 N N . ASP A 1 102 ? -1.290 25.254 -10.534 1.00 63.06 102 ASP A N 1
ATOM 788 C CA . ASP A 1 102 ? -1.314 24.011 -11.324 1.00 63.06 102 ASP A CA 1
ATOM 789 C C . ASP A 1 102 ? -0.384 22.883 -10.841 1.00 63.06 102 ASP A C 1
ATOM 791 O O . ASP A 1 102 ? -0.447 21.765 -11.359 1.00 63.06 102 ASP A O 1
ATOM 795 N N . ASN A 1 103 ? 0.385 23.104 -9.772 1.00 52.25 103 ASN A N 1
ATOM 796 C CA . ASN A 1 103 ? 1.171 22.094 -9.068 1.00 52.25 103 ASN A CA 1
ATOM 797 C C . ASN A 1 103 ? 0.284 21.306 -8.086 1.00 52.25 103 ASN A C 1
ATOM 799 O O . ASN A 1 103 ? 0.546 21.210 -6.887 1.00 52.25 103 ASN A O 1
ATOM 803 N N . TRP A 1 104 ? -0.808 20.736 -8.592 1.00 50.50 104 TRP A N 1
ATOM 804 C CA . TRP A 1 104 ? -1.638 19.834 -7.805 1.00 50.50 104 TRP A CA 1
ATOM 805 C C . TRP A 1 104 ? -1.120 18.406 -7.937 1.00 50.50 104 TRP A C 1
ATOM 807 O O . TRP A 1 104 ? -1.073 17.846 -9.034 1.00 50.50 104 TRP A O 1
ATOM 817 N N . SER A 1 105 ? -0.760 17.802 -6.806 1.00 53.69 105 SER A N 1
ATOM 818 C CA . SER A 1 105 ? -0.671 16.348 -6.714 1.00 53.69 105 SER A CA 1
ATOM 819 C C . SER A 1 105 ? -1.958 15.814 -6.083 1.00 53.69 105 SER A C 1
ATOM 821 O O . SER A 1 105 ? -2.496 16.475 -5.185 1.00 53.69 105 SER A O 1
ATOM 823 N N . PRO A 1 106 ? -2.404 14.604 -6.464 1.00 51.44 106 PRO A N 1
ATOM 824 C CA . PRO A 1 106 ? -3.517 13.911 -5.823 1.00 51.44 106 PRO A CA 1
ATOM 825 C C . PRO A 1 106 ? -3.396 13.729 -4.310 1.00 51.44 106 PRO A C 1
ATOM 827 O O . PRO A 1 106 ? -4.307 13.185 -3.716 1.00 51.44 106 PRO A O 1
ATOM 830 N N . ASN A 1 107 ? -2.311 14.158 -3.666 1.00 52.53 107 ASN A N 1
ATOM 831 C CA . ASN A 1 107 ? -2.085 13.972 -2.238 1.00 52.53 107 ASN A CA 1
ATOM 832 C C . ASN A 1 107 ? -2.561 15.165 -1.384 1.00 52.53 107 ASN A C 1
ATOM 834 O O . ASN A 1 107 ? -2.439 15.119 -0.161 1.00 52.53 107 ASN A O 1
ATOM 838 N N . HIS A 1 108 ? -3.110 16.225 -1.990 1.00 56.22 108 HIS A N 1
ATOM 839 C CA . HIS A 1 108 ? -3.753 17.327 -1.262 1.00 56.22 108 HIS A CA 1
ATOM 840 C C . HIS A 1 108 ? -5.219 16.971 -0.991 1.00 56.22 108 HIS A C 1
ATOM 842 O O . HIS A 1 108 ? -6.109 17.261 -1.786 1.00 56.22 108 HIS A O 1
ATOM 848 N N . PHE A 1 109 ? -5.448 16.259 0.112 1.00 60.62 109 PHE A N 1
ATOM 849 C CA . PHE A 1 109 ? -6.772 15.825 0.555 1.00 60.62 109 PHE A CA 1
ATOM 850 C C . PHE A 1 109 ? -7.135 16.491 1.885 1.00 60.62 109 PHE A C 1
ATOM 852 O O . PHE A 1 109 ? -6.383 16.401 2.855 1.00 60.62 109 PHE A O 1
ATOM 859 N N . VAL A 1 110 ? -8.325 17.096 1.952 1.00 59.16 110 VAL A N 1
ATOM 860 C CA . VAL A 1 110 ? -8.927 17.585 3.203 1.00 59.16 110 VAL A CA 1
ATOM 861 C C . VAL A 1 110 ? -10.073 16.640 3.567 1.00 59.16 110 VAL A C 1
ATOM 863 O O . VAL A 1 110 ? -11.138 16.733 2.954 1.00 59.16 110 VAL A O 1
ATOM 866 N N . PRO A 1 111 ? -9.875 15.696 4.504 1.00 59.69 111 PRO A N 1
ATOM 867 C CA . PRO A 1 111 ? -10.865 14.667 4.779 1.00 59.69 111 PRO A CA 1
ATOM 868 C C . PRO A 1 111 ? -12.072 15.230 5.534 1.00 59.69 111 PRO A C 1
ATOM 870 O O . PRO A 1 111 ? -11.936 15.880 6.571 1.00 59.69 111 PRO A O 1
ATOM 873 N N . LEU A 1 112 ? -13.261 14.896 5.048 1.00 63.75 112 LEU A N 1
ATOM 874 C CA . LEU A 1 112 ? -14.523 14.995 5.760 1.00 63.75 112 LEU A CA 1
ATOM 875 C C . LEU A 1 112 ? -14.961 13.625 6.225 1.00 63.75 112 LEU A C 1
ATOM 877 O O . LEU A 1 112 ? -15.004 12.691 5.427 1.00 63.75 112 LEU A O 1
ATOM 881 N N . LEU A 1 113 ? -15.358 13.541 7.491 1.00 64.19 113 LEU A N 1
ATOM 882 C CA . LEU A 1 113 ? -16.081 12.392 8.008 1.00 64.19 113 LEU A CA 1
ATOM 883 C C . LEU A 1 113 ? -17.576 12.653 7.870 1.00 64.19 113 LEU A C 1
ATOM 885 O O . LEU A 1 113 ? -18.115 13.550 8.519 1.00 64.19 113 LEU A O 1
ATOM 889 N N . LEU A 1 114 ? -18.239 11.861 7.032 1.00 64.25 114 LEU A N 1
ATOM 890 C CA . LEU A 1 114 ? -19.694 11.840 6.973 1.00 64.25 114 LEU A CA 1
ATOM 891 C C . LEU A 1 114 ? -20.219 10.633 7.757 1.00 64.25 114 LEU A C 1
ATOM 893 O O . LEU A 1 114 ? -19.656 9.540 7.628 1.00 64.25 114 LEU A O 1
ATOM 897 N N . PRO A 1 115 ? -21.293 10.797 8.555 1.00 57.88 115 PRO A N 1
ATOM 898 C CA . PRO A 1 115 ? -21.968 9.661 9.159 1.00 57.88 115 PRO A CA 1
ATOM 899 C C . PRO A 1 115 ? -22.386 8.687 8.057 1.00 57.88 115 PRO A C 1
ATOM 901 O O . PRO A 1 115 ? -22.946 9.098 7.038 1.00 57.88 115 PRO A O 1
ATOM 904 N N . SER A 1 116 ? -22.124 7.398 8.255 1.00 52.69 116 SER A N 1
ATOM 905 C CA . SER A 1 116 ? -22.635 6.362 7.363 1.00 52.69 116 SER A CA 1
ATOM 906 C C . SER A 1 116 ? -24.159 6.403 7.415 1.00 52.69 116 SER A C 1
ATOM 908 O O . SER A 1 116 ? -24.760 6.079 8.441 1.00 52.69 116 SER A O 1
ATOM 910 N N . HIS A 1 117 ? -24.798 6.840 6.327 1.00 49.50 117 HIS A N 1
ATOM 911 C CA . HIS A 1 117 ? -26.237 6.689 6.167 1.00 49.50 117 HIS A CA 1
ATOM 912 C C . HIS A 1 117 ? -26.519 5.191 6.088 1.00 49.50 117 HIS A C 1
ATOM 914 O O . HIS A 1 117 ? -26.292 4.555 5.064 1.00 49.50 117 HIS A O 1
ATOM 920 N N . ASN A 1 118 ? -26.946 4.613 7.207 1.00 45.50 118 ASN A N 1
ATOM 921 C CA . ASN A 1 118 ? -27.354 3.223 7.255 1.00 45.50 118 ASN A CA 1
ATOM 922 C C . ASN A 1 118 ? -28.671 3.121 6.471 1.00 45.50 118 ASN A C 1
ATOM 924 O O . ASN A 1 118 ? -29.735 3.469 6.985 1.00 45.50 118 ASN A O 1
ATOM 928 N N . SER A 1 119 ? -28.592 2.729 5.200 1.00 43.31 119 SER A N 1
ATOM 929 C CA . SER A 1 119 ? -29.715 2.624 4.259 1.00 43.31 119 SER A CA 1
ATOM 930 C C . SER A 1 119 ? -30.644 1.446 4.591 1.00 43.31 119 SER A C 1
ATOM 932 O O . SER A 1 119 ? -30.952 0.630 3.728 1.00 43.31 119 SER A O 1
ATOM 934 N N . GLN A 1 120 ? -31.077 1.316 5.848 1.00 43.09 120 GLN A N 1
ATOM 935 C CA . GLN A 1 120 ? -31.999 0.270 6.307 1.00 43.09 120 GLN A CA 1
ATOM 936 C C . GLN A 1 120 ? -33.448 0.752 6.497 1.00 43.09 120 GLN A C 1
ATOM 938 O O . GLN A 1 120 ? -34.285 -0.017 6.957 1.00 43.09 120 GLN A O 1
ATOM 943 N N . SER A 1 121 ? -33.802 1.977 6.098 1.00 43.41 121 SER A N 1
ATOM 944 C CA . SER A 1 121 ? -35.176 2.492 6.233 1.00 43.41 121 SER A CA 1
ATOM 945 C C . SER A 1 121 ? -35.779 3.016 4.927 1.00 43.41 121 SER A C 1
ATOM 947 O O . SER A 1 121 ? -36.243 4.149 4.854 1.00 43.41 121 SER A O 1
ATOM 949 N N . GLN A 1 122 ? -35.843 2.183 3.887 1.00 39.88 122 GLN A N 1
ATOM 950 C CA . GLN A 1 122 ? -36.789 2.402 2.783 1.00 39.88 122 GLN A CA 1
ATOM 951 C C . GLN A 1 122 ? -37.446 1.095 2.342 1.00 39.88 122 GLN A C 1
ATOM 953 O O . GLN A 1 122 ? -37.246 0.613 1.240 1.00 39.88 122 GLN A O 1
ATOM 958 N N . ASN A 1 123 ? -38.275 0.540 3.219 1.00 43.69 123 ASN A N 1
ATOM 959 C CA . ASN A 1 123 ? -39.395 -0.312 2.836 1.00 43.69 123 ASN A CA 1
ATOM 960 C C . ASN A 1 123 ? -40.535 0.049 3.779 1.00 43.69 123 ASN A C 1
ATOM 962 O O . ASN A 1 123 ? -40.617 -0.526 4.849 1.00 43.69 123 ASN A O 1
ATOM 966 N N . HIS A 1 124 ? -41.294 1.091 3.432 1.00 46.56 124 HIS A N 1
ATOM 967 C CA . HIS A 1 124 ? -42.662 1.413 3.869 1.00 46.56 124 HIS A CA 1
ATOM 968 C C . HIS A 1 124 ? -42.869 2.925 3.727 1.00 46.56 124 HIS A C 1
ATOM 970 O O . HIS A 1 124 ? -42.660 3.666 4.677 1.00 46.56 124 HIS A O 1
ATOM 976 N N . LEU A 1 125 ? -43.298 3.390 2.553 1.00 38.84 125 LEU A N 1
ATOM 977 C CA . LEU A 1 125 ? -44.304 4.451 2.463 1.00 38.84 125 LEU A CA 1
ATOM 978 C C . LEU A 1 125 ? -44.905 4.462 1.053 1.00 38.84 125 LEU A C 1
ATOM 980 O O . LEU A 1 125 ? -44.194 4.380 0.055 1.00 38.84 125 LEU A O 1
ATOM 984 N N . GLY A 1 126 ? -46.235 4.474 1.012 1.00 37.38 126 GLY A N 1
ATOM 985 C CA . GLY A 1 126 ? -47.046 4.285 -0.180 1.00 37.38 126 GLY A CA 1
ATOM 986 C C . GLY A 1 126 ? -46.886 5.360 -1.252 1.00 37.38 126 GLY A C 1
ATOM 987 O O . GLY A 1 126 ? -46.474 6.492 -1.005 1.00 37.38 126 GLY A O 1
ATOM 988 N N . GLN A 1 127 ? -47.274 4.968 -2.462 1.00 39.34 127 GLN A N 1
ATOM 989 C CA . GLN A 1 127 ? -47.430 5.845 -3.614 1.00 39.34 127 GLN A CA 1
ATOM 990 C C . GLN A 1 127 ? -48.390 7.009 -3.310 1.00 39.34 127 GLN A C 1
ATOM 992 O O . GLN A 1 127 ? -49.512 6.755 -2.861 1.00 39.34 127 GLN A O 1
ATOM 997 N N . PRO A 1 128 ? -48.044 8.264 -3.648 1.00 40.47 128 PRO A N 1
ATOM 998 C CA . PRO A 1 128 ? -49.034 9.308 -3.816 1.00 40.47 128 PRO A CA 1
ATOM 999 C C . PRO A 1 128 ? -49.540 9.349 -5.263 1.00 40.47 128 PRO A C 1
ATOM 1001 O O . PRO A 1 128 ? -48.778 9.322 -6.230 1.00 40.47 128 PRO A O 1
ATOM 1004 N N . LYS A 1 129 ? -50.867 9.442 -5.370 1.00 37.84 129 LYS A N 1
ATOM 1005 C CA . LYS A 1 129 ? -51.641 9.744 -6.576 1.00 37.84 129 LYS A CA 1
ATOM 1006 C C . LYS A 1 129 ? -51.136 11.008 -7.275 1.00 37.84 129 LYS A C 1
ATOM 1008 O O . LYS A 1 129 ? -50.917 12.040 -6.650 1.00 37.84 129 LYS A O 1
ATOM 1013 N N . ILE A 1 130 ? -51.067 10.914 -8.597 1.00 41.16 130 ILE A N 1
ATOM 1014 C CA . ILE A 1 130 ? -50.832 12.015 -9.526 1.00 41.16 130 ILE A CA 1
ATOM 1015 C C . ILE A 1 130 ? -52.143 12.794 -9.695 1.00 41.16 130 ILE A C 1
ATOM 1017 O O . ILE A 1 130 ? -53.137 12.242 -10.164 1.00 41.16 130 ILE A O 1
ATOM 1021 N N . SER A 1 131 ? -52.133 14.085 -9.375 1.00 38.09 131 SER A N 1
ATOM 1022 C CA . SER A 1 131 ? -53.069 15.067 -9.931 1.00 38.09 131 SER A CA 1
ATOM 1023 C C . SER A 1 131 ? -52.340 16.397 -10.076 1.00 38.09 131 SER A C 1
ATOM 1025 O O . SER A 1 131 ? -51.793 16.913 -9.103 1.00 38.09 131 SER A O 1
ATOM 1027 N N . GLY A 1 132 ? -52.264 16.892 -11.310 1.00 35.56 132 GLY A N 1
ATOM 1028 C CA . GLY A 1 132 ? -51.475 18.063 -11.673 1.00 35.56 132 GLY A CA 1
ATOM 1029 C C . GLY A 1 132 ? -52.179 19.403 -11.489 1.00 35.56 132 GLY A C 1
ATOM 1030 O O . GLY A 1 132 ? -53.370 19.463 -11.222 1.00 35.56 132 GLY A O 1
ATOM 1031 N N . SER A 1 133 ? -51.416 20.469 -11.718 1.00 34.38 133 SER A N 1
ATOM 1032 C CA . SER A 1 133 ? -51.823 21.710 -12.394 1.00 34.38 133 SER A CA 1
ATOM 1033 C C . SER A 1 133 ? -50.615 22.643 -12.428 1.00 34.38 133 SER A C 1
ATOM 1035 O O . SER A 1 133 ? -49.864 22.724 -11.458 1.00 34.38 133 SER A O 1
ATOM 1037 N N . GLY A 1 134 ? -50.407 23.293 -13.569 1.00 42.88 134 GLY A N 1
ATOM 1038 C CA . GLY A 1 134 ? -49.182 24.010 -13.887 1.00 42.88 134 GLY A CA 1
ATOM 1039 C C . GLY A 1 134 ? -48.978 25.339 -13.167 1.00 42.88 134 GLY A C 1
ATOM 1040 O O . GLY A 1 134 ? -49.903 25.984 -12.687 1.00 42.88 134 GLY A O 1
ATOM 1041 N N . SER A 1 135 ? -47.721 25.768 -13.181 1.00 34.97 135 SER A N 1
ATOM 1042 C CA . SER A 1 135 ? -47.319 27.172 -13.225 1.00 34.97 135 SER A CA 1
ATOM 1043 C C . SER A 1 135 ? -45.858 27.238 -13.680 1.00 34.97 135 SER A C 1
ATOM 1045 O O . SER A 1 135 ? -44.983 26.552 -13.159 1.00 34.97 135 SER A O 1
ATOM 1047 N N . THR A 1 136 ? -45.607 28.024 -14.723 1.00 44.69 136 THR A N 1
ATOM 1048 C CA . THR A 1 136 ? -44.272 28.477 -15.140 1.00 44.69 136 THR A CA 1
ATOM 1049 C C . THR A 1 136 ? -43.688 29.410 -14.084 1.00 44.69 136 THR A C 1
ATOM 1051 O O . THR A 1 136 ? -44.448 30.219 -13.546 1.00 44.69 136 THR A O 1
ATOM 1054 N N . PRO A 1 137 ? -42.358 29.411 -13.866 1.00 41.75 137 PRO A N 1
ATOM 1055 C CA . PRO A 1 137 ? -41.675 30.697 -14.039 1.00 41.75 137 PRO A CA 1
ATOM 1056 C C . PRO A 1 137 ? -40.212 30.629 -14.547 1.00 41.75 137 PRO A C 1
ATOM 1058 O O . PRO A 1 137 ? -39.421 29.767 -14.185 1.00 41.75 137 PRO A O 1
ATOM 1061 N N . THR A 1 138 ? -39.893 31.637 -15.368 1.00 33.06 138 THR A N 1
ATOM 1062 C CA . THR A 1 138 ? -38.615 32.368 -15.536 1.00 33.06 138 THR A CA 1
ATOM 1063 C C . THR A 1 138 ? -37.281 31.635 -15.736 1.00 33.06 138 THR A C 1
ATOM 1065 O O . THR A 1 138 ? -36.727 30.990 -14.853 1.00 33.06 138 THR A O 1
ATOM 1068 N N . LYS A 1 139 ? -36.674 31.941 -16.894 1.00 41.69 139 LYS A N 1
ATOM 1069 C CA . LYS A 1 139 ? -35.251 31.777 -17.214 1.00 41.69 139 LYS A CA 1
ATOM 1070 C C . LYS A 1 139 ? -34.375 32.544 -16.215 1.00 41.69 139 LYS A C 1
ATOM 1072 O O . LYS A 1 139 ? -34.283 33.767 -16.293 1.00 41.69 139 LYS A O 1
ATOM 1077 N N . ALA A 1 140 ? -33.677 31.816 -15.352 1.00 34.09 140 ALA A N 1
ATOM 1078 C CA . ALA A 1 140 ? -32.458 32.278 -14.705 1.00 34.09 140 ALA A CA 1
ATOM 1079 C C . ALA A 1 140 ? -31.276 31.539 -15.346 1.00 34.09 140 ALA A C 1
ATOM 1081 O O . ALA A 1 140 ? -31.196 30.312 -15.312 1.00 34.09 140 ALA A O 1
ATOM 1082 N N . THR A 1 141 ? -30.376 32.292 -15.975 1.00 35.12 141 THR A N 1
ATOM 1083 C CA . THR A 1 141 ? -29.105 31.784 -16.495 1.00 35.12 141 THR A CA 1
ATOM 1084 C C . THR A 1 141 ? -28.178 31.514 -15.314 1.00 35.12 141 THR A C 1
ATOM 1086 O O . THR A 1 141 ? -27.378 32.362 -14.923 1.00 35.12 141 THR A O 1
ATOM 1089 N N . THR A 1 142 ? -28.301 30.330 -14.722 1.00 30.23 142 THR A N 1
ATOM 1090 C CA . THR A 1 142 ? -27.329 29.821 -13.756 1.00 30.23 142 THR A CA 1
ATOM 1091 C C . THR A 1 142 ? -26.136 29.288 -14.536 1.00 30.23 142 THR A C 1
ATOM 1093 O O . THR A 1 142 ? -26.262 28.379 -15.356 1.00 30.23 142 THR A O 1
ATOM 1096 N N . LYS A 1 143 ? -24.963 29.887 -14.315 1.00 32.59 143 LYS A N 1
ATOM 1097 C CA . LYS A 1 143 ? -23.689 29.332 -14.774 1.00 32.59 143 LYS A CA 1
ATOM 1098 C C . LYS A 1 143 ? -23.509 27.987 -14.074 1.00 32.59 143 LYS A C 1
ATOM 1100 O O . LYS A 1 143 ? -23.220 27.947 -12.881 1.00 32.59 143 LYS A O 1
ATOM 1105 N N . ASN A 1 144 ? -23.718 26.904 -14.813 1.00 28.23 144 ASN A N 1
ATOM 1106 C CA . ASN A 1 144 ? -23.441 25.553 -14.354 1.00 28.23 144 ASN A CA 1
ATOM 1107 C C . ASN A 1 144 ? -21.930 25.432 -14.159 1.00 28.23 144 ASN A C 1
ATOM 1109 O O . ASN A 1 144 ? -21.177 25.240 -15.111 1.00 28.23 144 ASN A O 1
ATOM 1113 N N . ASN A 1 145 ? -21.485 25.615 -12.920 1.00 30.83 145 ASN A N 1
ATOM 1114 C CA . ASN A 1 145 ? -20.151 25.227 -12.510 1.00 30.83 145 ASN A CA 1
ATOM 1115 C C . ASN A 1 145 ? -20.211 23.706 -12.362 1.00 30.83 145 ASN A C 1
ATOM 1117 O O . ASN A 1 145 ? -20.720 23.189 -11.368 1.00 30.83 145 ASN A O 1
ATOM 1121 N N . THR A 1 146 ? -19.819 22.996 -13.418 1.00 28.08 146 THR A N 1
ATOM 1122 C CA . THR A 1 146 ? -19.761 21.537 -13.433 1.00 28.08 146 THR A CA 1
ATOM 1123 C C . THR A 1 146 ? -18.692 21.117 -12.432 1.00 28.08 146 THR A C 1
ATOM 1125 O O . THR A 1 146 ? -17.503 21.091 -12.739 1.00 28.08 146 THR A O 1
ATOM 1128 N N . LEU A 1 147 ? -19.120 20.870 -11.195 1.00 30.19 147 LEU A N 1
ATOM 1129 C CA . LEU A 1 147 ? -18.321 20.241 -10.162 1.00 30.19 147 LEU A CA 1
ATOM 1130 C C . LEU A 1 147 ? -17.992 18.843 -10.687 1.00 30.19 147 LEU A C 1
ATOM 1132 O O . LEU A 1 147 ? -18.838 17.949 -10.652 1.00 30.19 147 LEU A O 1
ATOM 1136 N N . THR A 1 148 ? -16.788 18.657 -11.222 1.00 29.52 148 THR A N 1
ATOM 1137 C CA . THR A 1 148 ? -16.253 17.323 -11.486 1.00 29.52 148 THR A CA 1
ATOM 1138 C C . THR A 1 148 ? -15.983 16.686 -10.127 1.00 29.52 148 THR A C 1
ATOM 1140 O O . THR A 1 148 ? -14.863 16.667 -9.630 1.00 29.52 148 THR A O 1
ATOM 1143 N N . GLN A 1 149 ? -17.043 16.222 -9.462 1.00 32.75 149 GLN A N 1
ATOM 1144 C CA . GLN A 1 149 ? -16.905 15.236 -8.409 1.00 32.75 149 GLN A CA 1
ATOM 1145 C C . GLN A 1 149 ? -16.307 14.013 -9.088 1.00 32.75 149 GLN A C 1
ATOM 1147 O O . GLN A 1 149 ? -16.978 13.344 -9.876 1.00 32.75 149 GLN A O 1
ATOM 1152 N N . VAL A 1 150 ? -15.055 13.695 -8.768 1.00 33.31 150 VAL A N 1
ATOM 1153 C CA . VAL A 1 150 ? -14.609 12.307 -8.840 1.00 33.31 150 VAL A CA 1
ATOM 1154 C C . VAL A 1 150 ? -15.453 11.581 -7.800 1.00 33.31 150 VAL A C 1
ATOM 1156 O O . VAL A 1 150 ? -15.097 11.482 -6.627 1.00 33.31 150 VAL A O 1
ATOM 1159 N N . ARG A 1 151 ? -16.657 11.179 -8.214 1.00 34.12 151 ARG A N 1
ATOM 1160 C CA . ARG A 1 151 ? -17.556 10.363 -7.417 1.00 34.12 151 ARG A CA 1
ATOM 1161 C C . ARG A 1 151 ? -16.847 9.026 -7.308 1.00 34.12 151 ARG A C 1
ATOM 1163 O O . ARG A 1 151 ? -16.946 8.191 -8.203 1.00 34.12 151 ARG A O 1
ATOM 1170 N N . ILE A 1 152 ? -16.069 8.854 -6.239 1.00 40.56 152 ILE A N 1
ATOM 1171 C CA . ILE A 1 152 ? -15.692 7.522 -5.779 1.00 40.56 152 ILE A CA 1
ATOM 1172 C C . ILE A 1 152 ? -17.028 6.770 -5.731 1.00 40.56 152 ILE A C 1
ATOM 1174 O O . ILE A 1 152 ? -17.949 7.291 -5.094 1.00 40.56 152 ILE A O 1
ATOM 1178 N N . PRO A 1 153 ? -17.193 5.651 -6.467 1.00 37.91 153 PRO A N 1
ATOM 1179 C CA . PRO A 1 153 ? -18.479 4.969 -6.560 1.00 37.91 153 PRO A CA 1
ATOM 1180 C C . PRO A 1 153 ? -19.055 4.820 -5.157 1.00 37.91 153 PRO A C 1
ATOM 1182 O O . PRO A 1 153 ? -18.308 4.452 -4.249 1.00 37.91 153 PRO A O 1
ATOM 1185 N N . GLU A 1 154 ? -20.318 5.188 -4.951 1.00 39.31 154 GLU A N 1
ATOM 1186 C CA . GLU A 1 154 ? -20.914 5.146 -3.616 1.00 39.31 154 GLU A CA 1
ATOM 1187 C C . GLU A 1 154 ? -20.658 3.774 -2.992 1.00 39.31 154 GLU A C 1
ATOM 1189 O O . GLU A 1 154 ? -20.841 2.725 -3.615 1.00 39.31 154 GLU A O 1
ATOM 1194 N N . PHE A 1 155 ? -20.090 3.797 -1.790 1.00 41.06 155 PHE A N 1
ATOM 1195 C CA . PHE A 1 155 ? -19.757 2.594 -1.060 1.00 41.06 155 PHE A CA 1
ATOM 1196 C C . PHE A 1 155 ? -21.057 2.023 -0.498 1.00 41.06 155 PHE A C 1
ATOM 1198 O O . PHE A 1 155 ? -21.552 2.478 0.531 1.00 41.06 155 PHE A O 1
ATOM 1205 N N . ASN A 1 156 ? -21.644 1.060 -1.204 1.00 40.84 156 ASN A N 1
ATOM 1206 C CA . ASN A 1 156 ? -22.776 0.314 -0.685 1.00 40.84 156 ASN A CA 1
ATOM 1207 C C . ASN A 1 156 ? -22.221 -0.806 0.203 1.00 40.84 156 ASN A C 1
ATOM 1209 O O . ASN A 1 156 ? -21.816 -1.862 -0.278 1.00 40.84 156 ASN A O 1
ATOM 1213 N N . ALA A 1 157 ? -22.151 -0.550 1.510 1.00 43.62 157 ALA A N 1
ATOM 1214 C CA . ALA A 1 157 ? -21.626 -1.500 2.496 1.00 43.62 157 ALA A CA 1
ATOM 1215 C C . ALA A 1 157 ? -22.428 -2.820 2.572 1.00 43.62 157 ALA A C 1
ATOM 1217 O O . ALA A 1 157 ? -21.987 -3.765 3.217 1.00 43.62 157 ALA A O 1
ATOM 1218 N N . ASN A 1 158 ? -23.585 -2.893 1.904 1.00 43.84 158 ASN A N 1
ATOM 1219 C CA . ASN A 1 158 ? -24.488 -4.042 1.923 1.00 43.84 158 ASN A CA 1
ATOM 1220 C C . ASN A 1 158 ? -24.136 -5.154 0.918 1.00 43.84 158 ASN A C 1
ATOM 1222 O O . ASN A 1 158 ? -24.694 -6.240 1.032 1.00 43.84 158 ASN A O 1
ATOM 1226 N N . ASP A 1 159 ? -23.217 -4.929 -0.028 1.00 42.84 159 ASP A N 1
ATOM 1227 C CA . ASP A 1 159 ? -22.926 -5.913 -1.089 1.00 42.84 159 ASP A CA 1
ATOM 1228 C C . ASP A 1 159 ? -21.832 -6.933 -0.715 1.00 42.84 159 ASP A C 1
ATOM 1230 O O . ASP A 1 159 ? -21.429 -7.747 -1.544 1.00 42.84 159 ASP A O 1
ATOM 1234 N N . ASN A 1 160 ? -21.350 -6.927 0.531 1.00 44.34 160 ASN A N 1
ATOM 1235 C CA . ASN A 1 160 ? -20.374 -7.900 1.015 1.00 44.34 160 ASN A CA 1
ATOM 1236 C C . ASN A 1 160 ? -20.804 -8.465 2.373 1.00 44.34 160 ASN A C 1
ATOM 1238 O O . ASN A 1 160 ? -20.811 -7.752 3.376 1.00 44.34 160 ASN A O 1
ATOM 1242 N N . GLU A 1 161 ? -21.056 -9.775 2.431 1.00 38.91 161 GLU A N 1
ATOM 1243 C CA . GLU A 1 161 ? -21.035 -10.562 3.670 1.00 38.91 161 GLU A CA 1
ATOM 1244 C C . GLU A 1 161 ? -19.600 -10.598 4.242 1.00 38.91 161 GLU A C 1
ATOM 1246 O O . GLU A 1 161 ? -18.927 -11.628 4.265 1.00 38.91 161 GLU A O 1
ATOM 1251 N N . MET A 1 162 ? -19.071 -9.458 4.685 1.00 46.34 162 MET A N 1
ATOM 1252 C CA . MET A 1 162 ? -17.843 -9.414 5.472 1.00 46.34 162 MET A CA 1
ATOM 1253 C C . MET A 1 162 ? -18.205 -9.375 6.952 1.00 46.34 162 MET A C 1
ATOM 1255 O O . MET A 1 162 ? -18.651 -8.364 7.487 1.00 46.34 162 MET A O 1
ATOM 1259 N N . GLN A 1 163 ? -17.989 -10.511 7.614 1.00 42.34 163 GLN A N 1
ATOM 1260 C CA . GLN A 1 163 ? -18.136 -10.675 9.058 1.00 42.34 163 GLN A CA 1
ATOM 1261 C C . GLN A 1 163 ? -17.288 -9.628 9.816 1.00 42.34 163 GLN A C 1
ATO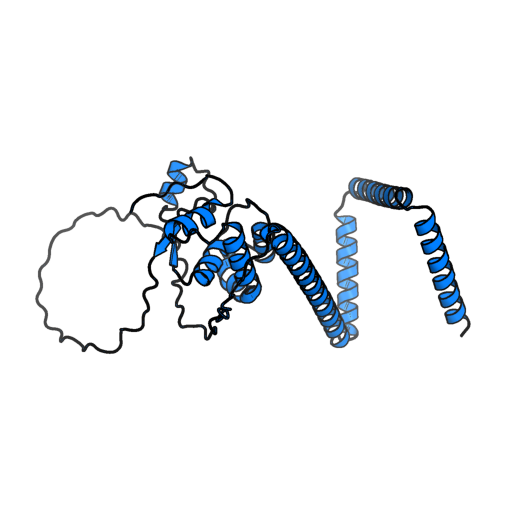M 1263 O O . GLN A 1 163 ? -16.064 -9.583 9.621 1.00 42.34 163 GLN A O 1
ATOM 1268 N N . PRO A 1 164 ? -17.891 -8.797 10.688 1.00 40.41 164 PRO A N 1
ATOM 1269 C CA . PRO A 1 164 ? -17.156 -7.849 11.513 1.00 40.41 164 PRO A CA 1
ATOM 1270 C C . PRO A 1 164 ? -16.292 -8.583 12.547 1.00 40.41 164 PRO A C 1
ATOM 1272 O O . PRO A 1 164 ? -16.724 -9.530 13.202 1.00 40.41 164 PRO A O 1
ATOM 1275 N N . PHE A 1 165 ? -15.049 -8.131 12.710 1.00 40.84 165 PHE A N 1
ATOM 1276 C CA . PHE A 1 165 ? -14.115 -8.679 13.691 1.00 40.84 165 PHE A CA 1
ATOM 1277 C C . PHE A 1 165 ? -14.448 -8.147 15.095 1.00 40.84 165 PHE A C 1
ATOM 1279 O O . PHE A 1 165 ? -14.264 -6.962 15.371 1.00 40.84 165 PHE A O 1
ATOM 1286 N N . GLN A 1 166 ? -14.924 -9.017 15.990 1.00 32.72 166 GLN A N 1
ATOM 1287 C CA . GLN A 1 166 ? -15.053 -8.708 17.416 1.00 32.72 166 GLN A CA 1
ATOM 1288 C C . GLN A 1 166 ? -13.699 -8.894 18.108 1.00 32.72 166 GLN A C 1
ATOM 1290 O O . GLN A 1 166 ? -13.159 -9.999 18.162 1.00 32.72 166 GLN A O 1
ATOM 1295 N N . VAL A 1 167 ? -13.148 -7.810 18.653 1.00 37.19 167 VAL A N 1
ATOM 1296 C CA . VAL A 1 167 ? -11.952 -7.869 19.501 1.00 37.19 167 VAL A CA 1
ATOM 1297 C C . VAL A 1 167 ? -12.391 -8.244 20.924 1.00 37.19 167 VAL A C 1
ATOM 1299 O O . VAL A 1 167 ? -13.254 -7.558 21.473 1.00 37.19 167 VAL A O 1
ATOM 1302 N N . PRO A 1 168 ? -11.838 -9.294 21.556 1.00 33.62 168 PRO A N 1
ATOM 1303 C CA . PRO A 1 168 ? -12.219 -9.658 22.916 1.00 33.62 168 PRO A CA 1
ATOM 1304 C C . PRO A 1 168 ? -11.695 -8.634 23.934 1.00 33.62 168 PRO A C 1
ATOM 1306 O O . PRO A 1 168 ? -10.490 -8.502 24.153 1.00 33.62 168 PRO A O 1
ATOM 1309 N N . SER A 1 169 ? -12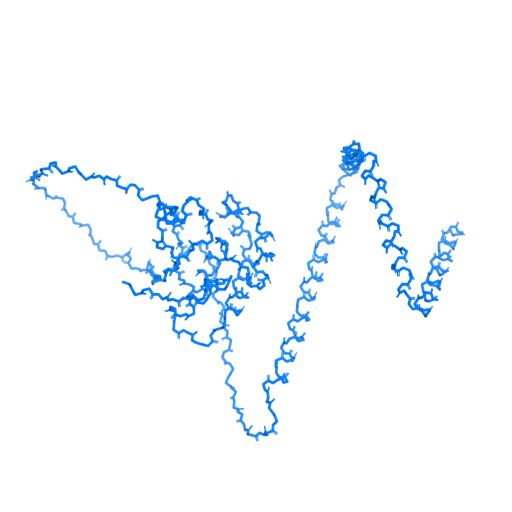.619 -7.929 24.593 1.00 32.94 169 SER A N 1
ATOM 1310 C CA . SER A 1 169 ? -12.341 -7.081 25.758 1.00 32.94 169 SER A CA 1
ATOM 1311 C C . SER A 1 169 ? -11.840 -7.938 26.919 1.00 32.94 169 SER A C 1
ATOM 1313 O O . SER A 1 169 ? -12.617 -8.619 27.583 1.00 32.94 169 SER A O 1
ATOM 1315 N N . THR A 1 170 ? -10.532 -7.914 27.174 1.00 38.41 170 THR A N 1
ATOM 1316 C CA . THR A 1 170 ? -9.949 -8.574 28.348 1.00 38.41 170 THR A CA 1
ATOM 1317 C C . THR A 1 170 ? -9.862 -7.565 29.491 1.00 38.41 170 THR A C 1
ATOM 1319 O O . THR A 1 170 ? -9.100 -6.600 29.425 1.00 38.41 170 THR A O 1
ATOM 1322 N N . VAL A 1 171 ? -10.668 -7.777 30.531 1.00 38.50 171 VAL A N 1
ATOM 1323 C CA . VAL A 1 171 ? -10.616 -7.033 31.797 1.00 38.50 171 VAL A CA 1
ATOM 1324 C C . VAL A 1 171 ? -9.328 -7.424 32.521 1.00 38.50 171 VAL A C 1
ATOM 1326 O O . VAL A 1 171 ? -9.144 -8.588 32.867 1.00 38.50 171 VAL A O 1
ATOM 1329 N N . ILE A 1 172 ? -8.420 -6.468 32.731 1.00 35.50 172 ILE A N 1
ATOM 1330 C CA . ILE A 1 172 ? -7.186 -6.684 33.493 1.00 35.50 172 ILE A CA 1
ATOM 1331 C C . ILE A 1 172 ? -7.321 -5.982 34.843 1.00 35.50 172 ILE A C 1
ATOM 1333 O O . ILE A 1 172 ? -7.226 -4.760 34.937 1.00 35.50 172 ILE A O 1
ATOM 1337 N N . THR A 1 173 ? -7.507 -6.782 35.888 1.00 41.00 173 THR A N 1
ATOM 1338 C CA . THR A 1 173 ? -7.274 -6.401 37.283 1.00 41.00 173 THR A CA 1
ATOM 1339 C C . THR A 1 173 ? -5.764 -6.395 37.522 1.00 41.00 173 THR A C 1
ATOM 1341 O O . THR A 1 173 ? -5.113 -7.416 37.307 1.00 41.00 173 THR A O 1
ATOM 1344 N N . THR A 1 174 ? -5.182 -5.280 37.967 1.00 36.06 174 THR A N 1
ATOM 1345 C CA . THR A 1 174 ? -3.772 -5.244 38.396 1.00 36.06 174 THR A CA 1
ATOM 1346 C C . THR A 1 174 ? -3.633 -4.642 39.781 1.00 36.06 174 THR A C 1
ATOM 1348 O O . THR A 1 174 ? -3.880 -3.455 39.983 1.00 36.06 174 THR A O 1
ATOM 1351 N N . THR A 1 175 ? -3.200 -5.495 40.704 1.00 39.06 175 THR A N 1
ATOM 1352 C CA . THR A 1 175 ? -2.520 -5.174 41.956 1.00 39.06 175 THR A CA 1
ATOM 1353 C C . THR A 1 175 ? -1.110 -4.638 41.686 1.00 39.06 175 THR A C 1
ATOM 1355 O O . THR A 1 175 ? -0.465 -4.976 40.693 1.00 39.06 175 THR A O 1
ATOM 1358 N N . ASN A 1 176 ? -0.675 -3.746 42.574 1.00 44.84 176 ASN A N 1
ATOM 1359 C CA . ASN A 1 176 ? 0.533 -2.930 42.485 1.00 44.84 176 ASN A CA 1
ATOM 1360 C C . ASN A 1 176 ? 1.817 -3.734 42.714 1.00 44.84 176 ASN A C 1
ATOM 1362 O O . ASN A 1 176 ? 1.971 -4.263 43.805 1.00 44.84 176 ASN A O 1
ATOM 1366 N N . GLU A 1 177 ? 2.778 -3.672 41.786 1.00 36.84 177 GLU A N 1
ATOM 1367 C CA . GLU A 1 177 ? 4.212 -3.718 42.110 1.00 36.84 177 GLU A CA 1
ATOM 1368 C C . GLU A 1 177 ? 5.024 -2.838 41.144 1.00 36.84 177 GLU A C 1
ATOM 1370 O O . GLU A 1 177 ? 4.760 -2.734 39.943 1.00 36.84 177 GLU A O 1
ATOM 1375 N N . ILE A 1 178 ? 5.991 -2.131 41.724 1.00 51.16 178 ILE A N 1
ATOM 1376 C CA . ILE A 1 178 ? 6.709 -0.994 41.156 1.00 51.16 178 ILE A CA 1
ATOM 1377 C C . ILE A 1 178 ? 7.950 -1.497 40.410 1.00 51.16 178 ILE A C 1
ATOM 1379 O O . ILE A 1 178 ? 9.001 -1.752 40.988 1.00 51.16 178 ILE A O 1
ATOM 1383 N N . THR A 1 179 ? 7.844 -1.619 39.089 1.00 48.50 179 THR A N 1
ATOM 1384 C CA . THR A 1 179 ? 8.958 -1.461 38.135 1.00 48.50 179 THR A CA 1
ATOM 1385 C C . THR A 1 179 ? 8.339 -1.169 36.769 1.00 48.50 179 THR A C 1
ATOM 1387 O O . THR A 1 179 ? 7.525 -1.955 36.297 1.00 48.50 179 THR A O 1
ATOM 1390 N N . THR A 1 180 ? 8.647 -0.021 36.154 1.00 55.41 180 THR A N 1
ATOM 1391 C CA . THR A 1 180 ? 7.870 0.590 35.051 1.00 55.41 180 THR A CA 1
ATOM 1392 C C . THR A 1 180 ? 7.422 -0.413 33.956 1.00 55.41 180 THR A C 1
ATOM 1394 O O . THR A 1 180 ? 8.195 -0.767 33.061 1.00 55.41 180 THR A O 1
ATOM 1397 N N . PRO A 1 181 ? 6.139 -0.844 33.955 1.00 54.69 181 PRO A N 1
ATOM 1398 C CA . PRO A 1 181 ? 5.654 -1.956 33.123 1.00 54.69 181 PRO A CA 1
ATOM 1399 C C . PRO A 1 181 ? 5.539 -1.621 31.628 1.00 54.69 181 PRO A C 1
ATOM 1401 O O . PRO A 1 181 ? 5.299 -2.494 30.791 1.00 54.69 181 PRO A O 1
ATOM 1404 N N . ARG A 1 182 ? 5.716 -0.347 31.263 1.00 52.00 182 ARG A N 1
ATOM 1405 C CA . ARG A 1 182 ? 5.448 0.167 29.915 1.00 52.00 182 ARG A CA 1
ATOM 1406 C C . ARG A 1 182 ? 6.564 -0.152 28.914 1.00 52.00 182 ARG A C 1
ATOM 1408 O O . ARG A 1 182 ? 6.272 -0.413 27.751 1.00 52.00 182 ARG A O 1
ATOM 1415 N N . THR A 1 183 ? 7.822 -0.187 29.351 1.00 55.12 183 THR A N 1
ATOM 1416 C CA . THR A 1 183 ? 8.976 -0.426 28.462 1.00 55.12 183 THR A CA 1
ATOM 1417 C C . THR A 1 183 ? 9.168 -1.914 28.171 1.00 55.12 183 THR A C 1
ATOM 1419 O O . THR A 1 183 ? 9.360 -2.288 27.016 1.00 55.12 183 THR A O 1
ATOM 1422 N N . LYS A 1 184 ? 9.002 -2.782 29.182 1.00 57.88 184 LYS A N 1
ATOM 1423 C CA . LYS A 1 184 ? 9.042 -4.245 29.003 1.00 57.88 184 LYS A CA 1
ATOM 1424 C C . LYS A 1 184 ? 7.911 -4.745 28.095 1.00 57.88 184 LYS A C 1
ATOM 1426 O O . LYS A 1 184 ? 8.172 -5.534 27.193 1.00 57.88 184 LYS A O 1
ATOM 1431 N N . ARG A 1 185 ? 6.687 -4.214 28.248 1.00 57.50 185 ARG A N 1
ATOM 1432 C CA . ARG A 1 185 ? 5.569 -4.535 27.340 1.00 57.50 185 ARG A CA 1
ATOM 1433 C C . ARG A 1 185 ? 5.814 -4.067 25.904 1.00 57.50 185 ARG A C 1
ATOM 1435 O O . ARG A 1 185 ? 5.484 -4.804 24.986 1.00 57.50 185 ARG A O 1
ATOM 1442 N N . ARG A 1 186 ? 6.412 -2.886 25.684 1.00 57.41 186 ARG A N 1
ATOM 1443 C CA . ARG A 1 186 ? 6.731 -2.403 24.323 1.00 57.41 186 ARG A CA 1
ATOM 1444 C C . ARG A 1 186 ? 7.775 -3.267 23.617 1.00 57.41 186 ARG A C 1
ATOM 1446 O O . ARG A 1 186 ? 7.624 -3.501 22.425 1.00 57.41 186 ARG A O 1
ATOM 1453 N N . LEU A 1 187 ? 8.790 -3.751 24.334 1.00 59.22 187 LEU A N 1
ATOM 1454 C CA . LEU A 1 187 ? 9.803 -4.644 23.763 1.00 59.22 187 LEU A CA 1
ATOM 1455 C C . LEU A 1 187 ? 9.220 -6.026 23.428 1.00 59.22 187 LEU A C 1
ATOM 1457 O O . LEU A 1 187 ? 9.432 -6.512 22.323 1.00 59.22 187 LEU A O 1
ATOM 1461 N N . GLN A 1 188 ? 8.384 -6.593 24.305 1.00 62.47 188 GLN A N 1
ATOM 1462 C CA . GLN A 1 188 ? 7.681 -7.855 24.027 1.00 62.47 188 GLN A CA 1
ATOM 1463 C C . GLN A 1 188 ? 6.697 -7.742 22.848 1.00 62.47 188 GLN A C 1
ATOM 1465 O O . GLN A 1 188 ? 6.596 -8.656 22.030 1.00 62.47 188 GLN A O 1
ATOM 1470 N N . LEU A 1 189 ? 5.991 -6.612 22.714 1.00 63.19 189 LEU A N 1
ATOM 1471 C CA . LEU A 1 189 ? 5.135 -6.344 21.552 1.00 63.19 189 LEU A CA 1
ATOM 1472 C C . LEU A 1 189 ? 5.945 -6.176 20.258 1.00 63.19 189 LEU A C 1
ATOM 1474 O O . LEU A 1 189 ? 5.540 -6.677 19.216 1.00 63.19 189 LEU A O 1
ATOM 1478 N N . ALA A 1 190 ? 7.105 -5.521 20.308 1.00 60.59 190 ALA A N 1
ATOM 1479 C CA . ALA A 1 190 ? 7.966 -5.373 19.136 1.00 60.59 190 ALA A CA 1
ATOM 1480 C C . ALA A 1 190 ? 8.551 -6.720 18.667 1.00 60.59 190 ALA A C 1
ATOM 1482 O O . ALA A 1 190 ? 8.539 -7.005 17.471 1.00 60.59 190 ALA A O 1
ATOM 1483 N N . GLU A 1 191 ? 8.999 -7.575 19.592 1.00 64.94 191 GLU A N 1
ATOM 1484 C CA . GLU A 1 191 ? 9.497 -8.922 19.271 1.00 64.94 191 GLU A CA 1
ATOM 1485 C C . GLU A 1 191 ? 8.400 -9.832 18.712 1.00 64.94 191 GLU A C 1
ATOM 1487 O O . GLU A 1 191 ? 8.631 -10.579 17.760 1.00 64.94 191 GLU A O 1
ATOM 1492 N N . THR A 1 192 ? 7.186 -9.757 19.264 1.00 69.81 192 THR A N 1
ATOM 1493 C CA . THR A 1 192 ? 6.048 -10.533 18.750 1.00 69.81 192 THR A CA 1
ATOM 1494 C C . THR A 1 192 ? 5.612 -10.053 17.368 1.00 69.81 192 THR A C 1
ATOM 1496 O O . THR A 1 192 ? 5.400 -10.893 16.495 1.00 69.81 192 THR A O 1
ATOM 1499 N N . CYS A 1 193 ? 5.579 -8.741 17.111 1.00 64.31 193 CYS A N 1
ATOM 1500 C CA . CYS A 1 193 ? 5.318 -8.196 15.774 1.00 64.31 193 CYS A CA 1
ATOM 1501 C C . CYS A 1 193 ? 6.381 -8.627 14.752 1.00 64.31 193 CYS A C 1
ATOM 1503 O O . CYS A 1 193 ? 6.025 -9.126 13.686 1.00 64.31 193 CYS A O 1
ATOM 1505 N N . ALA A 1 194 ? 7.672 -8.531 15.089 1.00 69.00 194 ALA A N 1
ATOM 1506 C CA . ALA A 1 194 ? 8.756 -8.957 14.199 1.00 69.00 194 ALA A CA 1
ATOM 1507 C C . ALA A 1 194 ? 8.691 -10.465 13.879 1.00 69.00 194 ALA A C 1
ATOM 1509 O O . ALA A 1 194 ? 8.899 -10.880 12.737 1.00 69.00 194 ALA A O 1
ATOM 1510 N N . ASN A 1 195 ? 8.336 -11.296 14.865 1.00 76.00 195 ASN A N 1
ATOM 1511 C CA . ASN A 1 195 ? 8.126 -12.730 14.652 1.00 76.00 195 ASN A CA 1
ATOM 1512 C C . ASN A 1 195 ? 6.918 -13.026 13.755 1.00 76.00 195 ASN A C 1
ATOM 1514 O O . ASN A 1 195 ? 6.974 -13.943 12.934 1.00 76.00 195 ASN A O 1
ATOM 1518 N N . VAL A 1 196 ? 5.826 -12.272 13.894 1.00 77.06 196 VAL A N 1
ATOM 1519 C CA . VAL A 1 196 ? 4.640 -12.419 13.038 1.00 77.06 196 VAL A CA 1
ATOM 1520 C C . V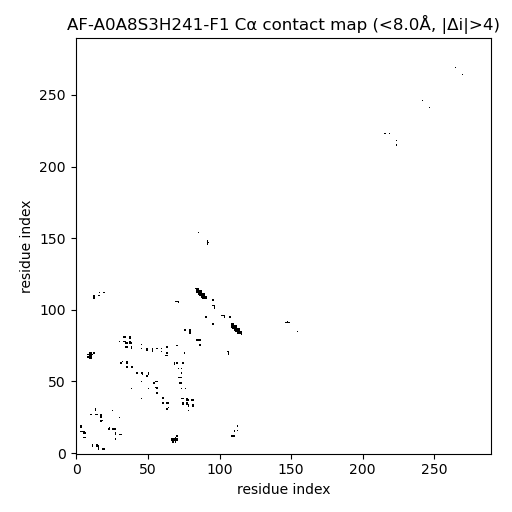AL A 1 196 ? 4.959 -12.008 11.601 1.00 77.06 196 VAL A C 1
ATOM 1522 O O . VAL A 1 196 ? 4.641 -12.755 10.678 1.00 77.06 196 VAL A O 1
ATOM 1525 N N . GLU A 1 197 ? 5.652 -10.888 11.396 1.00 74.12 197 GLU A N 1
ATOM 1526 C CA . GLU A 1 197 ? 6.098 -10.454 10.067 1.00 74.12 197 GLU A CA 1
ATOM 1527 C C . GLU A 1 197 ? 7.011 -11.489 9.403 1.00 74.12 197 GLU A C 1
ATOM 1529 O O . GLU A 1 197 ? 6.796 -11.846 8.243 1.00 74.12 197 GLU A O 1
ATOM 1534 N N . SER A 1 198 ? 7.976 -12.036 10.149 1.00 81.44 198 SER A N 1
ATOM 1535 C CA . SER A 1 198 ? 8.864 -13.096 9.660 1.00 81.44 198 SER A CA 1
ATOM 1536 C C . SER A 1 198 ? 8.077 -14.330 9.199 1.00 81.44 198 SER A C 1
ATOM 1538 O O . SER A 1 198 ? 8.255 -14.798 8.071 1.00 81.44 198 SER A O 1
ATOM 1540 N N . LYS A 1 199 ? 7.113 -14.792 10.009 1.00 85.31 199 LYS A N 1
ATOM 1541 C CA . LYS A 1 199 ? 6.239 -15.927 9.666 1.00 85.31 199 LYS A CA 1
ATOM 1542 C C . LYS A 1 199 ? 5.359 -15.649 8.447 1.00 85.31 199 LYS A C 1
ATOM 1544 O O . LYS A 1 199 ? 5.169 -16.537 7.620 1.00 85.31 199 LYS A O 1
ATOM 1549 N N . ILE A 1 200 ? 4.845 -14.427 8.296 1.00 82.25 200 ILE A N 1
ATOM 1550 C CA . ILE A 1 200 ? 4.060 -14.026 7.117 1.00 82.25 200 ILE A CA 1
ATOM 1551 C C . ILE A 1 200 ? 4.934 -14.053 5.861 1.00 82.25 200 ILE A C 1
ATOM 1553 O O . ILE A 1 200 ? 4.513 -14.563 4.820 1.00 82.25 200 ILE A O 1
ATOM 1557 N N . VAL A 1 201 ? 6.155 -13.522 5.941 1.00 86.19 201 VAL A N 1
ATOM 1558 C CA . VAL A 1 201 ? 7.105 -13.534 4.821 1.00 86.19 201 VAL A CA 1
ATOM 1559 C C . VAL A 1 201 ? 7.461 -14.968 4.435 1.00 86.19 201 VAL A C 1
ATOM 1561 O O . VAL A 1 201 ? 7.476 -15.297 3.247 1.00 86.19 201 VAL A O 1
ATOM 1564 N N . GLU A 1 202 ? 7.709 -15.835 5.412 1.00 86.50 202 GLU A N 1
ATOM 1565 C CA . GLU A 1 202 ? 8.024 -17.242 5.183 1.00 86.50 202 GLU A CA 1
ATOM 1566 C C . GLU A 1 202 ? 6.844 -18.007 4.572 1.00 86.50 202 GLU A C 1
ATOM 1568 O O . GLU A 1 202 ? 7.010 -18.669 3.547 1.00 86.50 202 GLU A O 1
ATOM 1573 N N . HIS A 1 203 ? 5.629 -17.817 5.090 1.00 86.06 203 HIS A N 1
ATOM 1574 C CA . HIS A 1 203 ? 4.415 -18.391 4.509 1.00 86.06 203 HIS A CA 1
ATOM 1575 C C . HIS A 1 203 ? 4.208 -17.935 3.057 1.00 86.06 203 HIS A C 1
ATOM 1577 O O . HIS A 1 203 ? 3.898 -18.746 2.183 1.00 86.06 203 HIS A O 1
ATOM 1583 N N . LYS A 1 204 ? 4.407 -16.644 2.753 1.00 87.50 204 LYS A N 1
ATOM 1584 C CA . LYS A 1 204 ? 4.317 -16.131 1.374 1.00 87.50 204 LYS A CA 1
ATOM 1585 C C . LYS A 1 204 ? 5.366 -16.768 0.460 1.00 87.50 204 LYS A C 1
ATOM 1587 O O . LYS A 1 204 ? 5.058 -17.090 -0.688 1.00 87.50 204 LYS A O 1
ATOM 1592 N N . ARG A 1 205 ? 6.592 -16.985 0.952 1.00 88.00 205 ARG A N 1
ATOM 1593 C CA . ARG A 1 205 ? 7.647 -17.690 0.202 1.00 88.00 205 ARG A CA 1
ATOM 1594 C C . ARG A 1 205 ? 7.270 -19.143 -0.069 1.00 88.00 205 ARG A C 1
ATOM 1596 O O . ARG A 1 205 ? 7.421 -19.585 -1.206 1.00 88.00 205 ARG A O 1
ATOM 1603 N N . MET A 1 206 ? 6.745 -19.853 0.930 1.00 85.50 206 MET A N 1
ATOM 1604 C CA . MET A 1 206 ? 6.282 -21.234 0.765 1.00 85.50 206 MET A CA 1
ATOM 1605 C C . MET A 1 206 ? 5.138 -21.325 -0.245 1.00 85.50 206 MET A C 1
ATOM 1607 O O . MET A 1 206 ? 5.224 -22.103 -1.190 1.00 85.50 206 MET A O 1
ATOM 1611 N N . GLN A 1 207 ? 4.132 -20.456 -0.138 1.00 85.56 207 GLN A N 1
ATOM 1612 C CA . GLN A 1 207 ? 3.010 -20.429 -1.077 1.00 85.56 207 GLN A CA 1
ATOM 1613 C C . GLN A 1 207 ? 3.461 -20.101 -2.511 1.00 85.56 207 GLN A C 1
ATOM 1615 O O . GLN A 1 207 ? 2.964 -20.680 -3.477 1.00 85.56 207 GLN A O 1
ATOM 1620 N N . ALA A 1 208 ? 4.424 -19.191 -2.685 1.00 86.19 208 ALA A N 1
ATOM 1621 C CA . ALA A 1 208 ? 5.001 -18.902 -3.996 1.00 86.19 208 ALA A CA 1
ATOM 1622 C C . ALA A 1 208 ? 5.773 -20.106 -4.564 1.00 86.19 208 ALA A C 1
ATOM 1624 O O . ALA A 1 208 ? 5.667 -20.394 -5.758 1.00 86.19 208 ALA A O 1
ATOM 1625 N N . HIS A 1 209 ? 6.525 -20.816 -3.719 1.00 85.19 209 HIS A N 1
ATOM 1626 C CA . HIS A 1 209 ? 7.233 -22.033 -4.105 1.00 85.19 209 HIS A CA 1
ATOM 1627 C C . HIS A 1 209 ? 6.260 -23.139 -4.529 1.00 85.19 209 HIS A C 1
ATOM 1629 O O . HIS A 1 209 ? 6.438 -23.736 -5.587 1.00 85.19 209 HIS A O 1
ATOM 1635 N N . GLU A 1 210 ? 5.193 -23.353 -3.763 1.00 86.00 210 GLU A N 1
ATOM 1636 C CA . GLU A 1 210 ? 4.149 -24.334 -4.061 1.00 86.00 210 GLU A CA 1
ATOM 1637 C C . GLU A 1 210 ? 3.406 -24.003 -5.359 1.00 86.00 210 GLU A C 1
ATOM 1639 O O . GLU A 1 210 ? 3.266 -24.860 -6.225 1.00 86.00 210 GLU A O 1
ATOM 1644 N N . ARG A 1 211 ? 3.044 -22.732 -5.583 1.00 84.38 211 ARG A N 1
ATOM 1645 C CA . ARG A 1 211 ? 2.467 -22.281 -6.862 1.00 84.38 211 ARG A CA 1
ATOM 1646 C C . ARG A 1 211 ? 3.411 -22.522 -8.039 1.00 84.38 211 ARG A C 1
ATOM 1648 O O . ARG A 1 211 ? 2.957 -22.892 -9.119 1.00 84.38 211 ARG A O 1
ATOM 1655 N N . MET A 1 212 ? 4.716 -22.308 -7.861 1.00 83.44 212 MET A N 1
ATOM 1656 C CA . MET A 1 212 ? 5.707 -22.609 -8.899 1.00 83.44 212 MET A CA 1
ATOM 1657 C C . MET A 1 212 ? 5.858 -24.115 -9.133 1.00 83.44 212 MET A C 1
ATOM 1659 O O . MET A 1 212 ? 5.990 -24.527 -10.283 1.00 83.44 212 MET A O 1
ATOM 1663 N N . ALA A 1 213 ? 5.812 -24.931 -8.081 1.00 81.12 213 ALA A N 1
ATOM 1664 C CA . ALA A 1 213 ? 5.850 -26.386 -8.183 1.00 81.12 213 ALA A CA 1
ATOM 1665 C C . ALA A 1 213 ? 4.600 -26.932 -8.889 1.00 81.12 213 ALA A C 1
ATOM 1667 O O . ALA A 1 213 ? 4.732 -27.694 -9.841 1.00 81.12 213 ALA A O 1
ATOM 1668 N N . ALA A 1 214 ? 3.409 -26.458 -8.517 1.00 79.50 214 ALA A N 1
ATOM 1669 C CA . ALA A 1 214 ? 2.146 -26.816 -9.157 1.00 79.50 214 ALA A CA 1
ATOM 1670 C C . ALA A 1 214 ? 2.126 -26.425 -10.642 1.00 79.50 214 ALA A C 1
ATOM 1672 O O . ALA A 1 214 ? 1.770 -27.238 -11.489 1.00 79.50 214 ALA A O 1
ATOM 1673 N N . LYS A 1 215 ? 2.602 -25.219 -10.991 1.00 78.19 215 LYS A N 1
ATOM 1674 C CA . LYS A 1 215 ? 2.746 -24.800 -12.397 1.00 78.19 215 LYS A CA 1
ATOM 1675 C C . LYS A 1 215 ? 3.706 -25.686 -13.188 1.00 78.19 215 LYS A C 1
ATOM 1677 O O . LYS A 1 215 ? 3.464 -25.932 -14.360 1.00 78.19 215 LYS A O 1
ATOM 1682 N N . ARG A 1 216 ? 4.793 -26.156 -12.568 1.00 72.06 216 ARG A N 1
ATOM 1683 C CA . ARG A 1 216 ? 5.736 -27.087 -13.210 1.00 72.06 216 ARG A CA 1
ATOM 1684 C C . ARG A 1 216 ? 5.147 -28.485 -13.367 1.00 72.06 216 ARG A C 1
ATOM 1686 O O . ARG A 1 216 ? 5.420 -29.116 -14.376 1.00 72.06 216 ARG A O 1
ATOM 1693 N N . ALA A 1 217 ? 4.363 -28.948 -12.396 1.00 74.88 217 ALA A N 1
ATOM 1694 C CA . ALA A 1 217 ? 3.704 -30.250 -12.438 1.00 74.88 217 ALA A CA 1
ATOM 1695 C C . ALA A 1 217 ? 2.553 -30.297 -13.457 1.00 74.88 217 ALA A C 1
ATOM 1697 O O . ALA A 1 217 ? 2.324 -31.333 -14.067 1.00 74.88 217 ALA A O 1
ATOM 1698 N N . ALA A 1 218 ? 1.852 -29.177 -13.657 1.00 77.12 218 ALA A N 1
ATOM 1699 C CA . ALA A 1 218 ? 0.747 -29.064 -14.608 1.00 77.12 218 ALA A CA 1
ATOM 1700 C C . ALA A 1 218 ? 1.192 -28.763 -16.051 1.00 77.12 218 ALA A C 1
ATOM 1702 O O . ALA A 1 218 ? 0.393 -28.897 -16.973 1.00 77.12 218 ALA A O 1
ATOM 1703 N N . ALA A 1 219 ? 2.440 -28.332 -16.260 1.00 78.38 219 ALA A N 1
ATOM 1704 C CA . ALA A 1 219 ? 2.938 -28.003 -17.588 1.00 78.38 219 ALA A CA 1
ATOM 1705 C C . ALA A 1 219 ? 3.208 -29.276 -18.397 1.00 78.38 219 ALA A C 1
ATOM 1707 O O . ALA A 1 219 ? 3.949 -30.162 -17.967 1.00 78.38 219 ALA A O 1
ATOM 1708 N N . THR A 1 220 ? 2.661 -29.331 -19.609 1.00 81.94 220 THR A N 1
ATOM 1709 C CA . THR A 1 220 ? 3.029 -30.373 -20.570 1.00 81.94 220 THR A CA 1
ATOM 1710 C C . THR A 1 220 ? 4.499 -30.206 -20.996 1.00 81.94 220 THR A C 1
ATOM 1712 O O . THR A 1 220 ? 5.030 -29.088 -20.960 1.00 81.94 220 THR A O 1
ATOM 1715 N N . PRO A 1 221 ? 5.190 -31.283 -21.418 1.00 79.50 221 PRO A N 1
ATOM 1716 C CA . PRO A 1 221 ? 6.579 -31.196 -21.876 1.00 79.50 221 PRO A CA 1
ATOM 1717 C C . PRO A 1 221 ? 6.783 -30.158 -22.992 1.00 79.50 221 PRO A C 1
ATOM 1719 O O . PRO A 1 221 ? 7.766 -29.417 -22.973 1.00 79.50 221 PRO A O 1
ATOM 1722 N N . GLU A 1 222 ? 5.820 -30.045 -23.911 1.00 82.75 222 GLU A N 1
ATOM 1723 C CA . GLU A 1 222 ? 5.853 -29.080 -25.014 1.00 82.75 222 GLU A CA 1
ATOM 1724 C C . GLU A 1 222 ? 5.729 -27.628 -24.519 1.00 82.75 222 GLU A C 1
ATOM 1726 O O . GLU A 1 222 ? 6.443 -26.731 -24.970 1.00 82.75 222 GLU A O 1
ATOM 1731 N N . GLU A 1 223 ? 4.866 -27.380 -23.535 1.00 83.06 223 GLU A N 1
ATOM 1732 C CA . GLU A 1 223 ? 4.681 -26.052 -22.954 1.00 83.06 223 GLU A CA 1
ATOM 1733 C C . GLU A 1 223 ? 5.885 -25.623 -22.101 1.00 83.06 223 GLU A C 1
ATOM 1735 O O . GLU A 1 223 ? 6.310 -24.464 -22.143 1.00 83.06 223 GLU A O 1
ATOM 1740 N N . ALA A 1 224 ? 6.513 -26.572 -21.401 1.00 80.00 224 ALA A N 1
ATOM 1741 C CA . ALA A 1 224 ? 7.771 -26.345 -20.698 1.00 80.00 224 ALA A CA 1
ATOM 1742 C C . ALA A 1 224 ? 8.917 -25.983 -21.664 1.00 80.00 224 ALA A C 1
ATOM 1744 O O . ALA A 1 224 ? 9.741 -25.117 -21.351 1.00 80.00 224 ALA A O 1
ATOM 1745 N N . GLU A 1 225 ? 8.971 -26.601 -22.846 1.00 84.50 225 GLU A N 1
ATOM 1746 C CA . GLU A 1 225 ? 9.951 -26.284 -23.889 1.00 84.50 225 GLU A CA 1
ATOM 1747 C C . GLU A 1 225 ? 9.716 -24.893 -24.494 1.00 84.50 225 GLU A C 1
ATOM 1749 O O . GLU A 1 225 ? 10.642 -24.076 -24.535 1.00 84.50 225 GLU A O 1
ATOM 1754 N N . ARG A 1 226 ? 8.466 -24.555 -24.839 1.00 85.69 226 ARG A N 1
ATOM 1755 C CA . ARG A 1 226 ? 8.094 -23.206 -25.309 1.00 85.69 226 ARG A CA 1
ATOM 1756 C C . ARG A 1 226 ? 8.484 -22.123 -24.300 1.00 85.69 226 ARG A C 1
ATOM 1758 O O . ARG A 1 226 ? 9.069 -21.105 -24.673 1.00 85.69 226 ARG A O 1
ATOM 1765 N N . GLN A 1 227 ? 8.253 -22.352 -23.006 1.00 84.56 227 GLN A N 1
ATOM 1766 C CA . GLN A 1 227 ? 8.659 -21.413 -21.953 1.00 84.56 227 GLN A CA 1
ATOM 1767 C C . GLN A 1 227 ? 10.184 -21.253 -21.848 1.00 84.56 227 GLN A C 1
ATOM 1769 O O . GLN A 1 227 ? 10.672 -20.141 -21.618 1.00 84.56 227 GLN A O 1
ATOM 1774 N N . ARG A 1 228 ? 10.961 -22.328 -22.046 1.00 84.88 228 ARG A N 1
ATOM 1775 C CA . ARG A 1 228 ? 12.434 -22.259 -22.075 1.00 84.88 228 ARG A CA 1
ATOM 1776 C C . ARG A 1 228 ? 12.937 -21.435 -23.257 1.00 84.88 228 ARG A C 1
ATOM 1778 O O . ARG A 1 228 ? 13.876 -20.658 -23.075 1.00 84.88 228 ARG A O 1
ATOM 1785 N N . ILE A 1 229 ? 12.318 -21.575 -24.429 1.00 86.00 229 ILE A N 1
ATOM 1786 C CA . ILE A 1 229 ? 12.660 -20.794 -25.627 1.00 86.00 229 ILE A CA 1
ATOM 1787 C C . ILE A 1 229 ? 12.405 -19.305 -25.367 1.00 86.00 229 ILE A C 1
ATOM 1789 O O . ILE A 1 229 ? 13.337 -18.507 -25.455 1.00 86.00 229 ILE A O 1
ATOM 1793 N N . ILE A 1 230 ? 11.210 -18.943 -24.889 1.00 86.19 230 ILE A N 1
ATOM 1794 C CA . ILE A 1 230 ? 10.855 -17.550 -24.562 1.00 86.19 230 ILE A CA 1
ATOM 1795 C C . ILE A 1 230 ? 11.810 -16.957 -23.511 1.00 86.19 230 ILE A C 1
ATOM 1797 O O . ILE A 1 230 ? 12.231 -15.803 -23.609 1.00 86.19 230 ILE A O 1
ATOM 1801 N N . ALA A 1 231 ? 12.190 -17.727 -22.487 1.00 85.06 231 ALA A N 1
ATOM 1802 C CA . ALA A 1 231 ? 13.131 -17.268 -21.464 1.00 85.06 231 ALA A CA 1
ATOM 1803 C C . ALA A 1 231 ? 14.546 -17.031 -22.022 1.00 85.06 231 ALA A C 1
ATOM 1805 O O . ALA A 1 231 ? 15.211 -16.061 -21.629 1.00 85.06 231 ALA A O 1
ATOM 1806 N N . ARG A 1 232 ? 15.006 -17.887 -22.946 1.00 85.50 232 ARG A N 1
ATOM 1807 C CA . ARG A 1 232 ? 16.281 -17.713 -23.657 1.00 85.50 232 ARG A CA 1
ATOM 1808 C C . ARG A 1 232 ? 16.252 -16.465 -24.530 1.00 85.50 232 ARG A C 1
ATOM 1810 O O . ARG A 1 232 ? 17.186 -15.670 -24.443 1.00 85.50 232 ARG A O 1
ATOM 1817 N N . GLU A 1 233 ? 15.176 -16.250 -25.279 1.00 85.69 233 GLU A N 1
ATOM 1818 C CA . GLU A 1 233 ? 14.993 -15.069 -26.128 1.00 85.69 233 GLU A CA 1
ATOM 1819 C C . GLU A 1 233 ? 14.937 -13.779 -25.314 1.00 85.69 233 GLU A C 1
ATOM 1821 O O . GLU A 1 233 ? 15.683 -12.849 -25.598 1.00 85.69 233 GLU A O 1
ATOM 1826 N N . ARG A 1 234 ? 14.154 -13.733 -24.228 1.00 83.12 234 ARG A N 1
ATOM 1827 C CA . ARG A 1 234 ? 14.115 -12.569 -23.322 1.00 83.12 234 ARG A CA 1
ATOM 1828 C C . ARG A 1 234 ? 15.484 -12.264 -22.720 1.00 83.12 234 ARG A C 1
ATOM 1830 O O . ARG A 1 234 ? 15.865 -11.102 -22.592 1.00 83.12 234 ARG A O 1
ATOM 1837 N N . SER A 1 235 ? 16.236 -13.301 -22.357 1.00 81.75 235 SER A N 1
ATOM 1838 C CA . SER A 1 235 ? 17.597 -13.146 -21.835 1.00 81.75 235 SER A CA 1
ATOM 1839 C C . SER A 1 235 ? 18.574 -12.668 -22.912 1.00 81.75 235 SER A C 1
ATOM 1841 O O . SER A 1 235 ? 19.452 -11.858 -22.619 1.00 81.75 235 SER A O 1
ATOM 1843 N N . ALA A 1 236 ? 18.434 -13.140 -24.153 1.00 78.19 236 ALA A N 1
ATOM 1844 C CA . ALA A 1 236 ? 19.219 -12.676 -25.293 1.00 78.19 236 ALA A CA 1
ATOM 1845 C C . ALA A 1 236 ? 18.898 -11.214 -25.633 1.00 78.19 236 ALA A C 1
ATOM 1847 O O . ALA A 1 236 ? 19.817 -10.402 -25.645 1.00 78.19 236 ALA A O 1
ATOM 1848 N N . ALA A 1 237 ? 17.617 -10.861 -25.757 1.00 78.44 237 ALA A N 1
ATOM 1849 C CA . ALA A 1 237 ? 17.140 -9.504 -26.011 1.00 78.44 237 ALA A CA 1
ATOM 1850 C C . ALA A 1 237 ? 17.625 -8.509 -24.946 1.00 78.44 237 ALA A C 1
ATOM 1852 O O . ALA A 1 237 ? 18.080 -7.412 -25.256 1.00 78.44 237 ALA A O 1
ATOM 1853 N N . LYS A 1 238 ? 17.603 -8.909 -23.668 1.00 76.31 238 LYS A N 1
ATOM 1854 C CA . LYS A 1 238 ? 18.124 -8.077 -22.577 1.00 76.31 238 LYS A CA 1
ATOM 1855 C C . LYS A 1 238 ? 19.637 -7.861 -22.671 1.00 76.31 238 LYS A C 1
ATOM 1857 O O . LYS A 1 238 ? 20.112 -6.806 -22.270 1.00 76.31 238 LYS A O 1
ATOM 1862 N N . ARG A 1 239 ? 20.393 -8.842 -23.176 1.00 67.12 239 ARG A N 1
ATOM 1863 C CA . ARG A 1 239 ? 21.843 -8.712 -23.399 1.00 67.12 239 ARG A CA 1
ATOM 1864 C C . ARG A 1 239 ? 22.166 -7.832 -24.604 1.00 67.12 239 ARG A C 1
ATOM 1866 O O . ARG A 1 239 ? 23.144 -7.106 -24.533 1.00 67.12 239 ARG A O 1
ATOM 1873 N N . THR A 1 240 ? 21.360 -7.877 -25.662 1.00 70.31 240 THR A N 1
ATOM 1874 C CA . THR A 1 240 ? 21.557 -7.051 -26.865 1.00 70.31 240 THR A CA 1
ATOM 1875 C C . THR A 1 240 ? 21.070 -5.612 -26.694 1.00 70.31 240 THR A C 1
ATOM 1877 O O . THR A 1 240 ? 21.600 -4.721 -27.342 1.00 70.31 240 THR A O 1
ATOM 1880 N N . ALA A 1 241 ? 20.094 -5.361 -25.815 1.00 71.00 241 ALA A N 1
ATOM 1881 C CA . ALA A 1 241 ? 19.558 -4.020 -25.556 1.00 71.00 241 ALA A CA 1
ATOM 1882 C C . ALA A 1 241 ? 20.445 -3.145 -24.646 1.00 71.00 241 ALA A C 1
ATOM 1884 O O . ALA A 1 241 ? 20.225 -1.941 -24.544 1.00 71.00 241 ALA A O 1
ATOM 1885 N N . LEU A 1 242 ? 21.423 -3.733 -23.954 1.00 68.00 242 LEU A N 1
ATOM 1886 C CA . LEU A 1 242 ? 22.353 -3.001 -23.095 1.00 68.00 242 LEU A CA 1
ATOM 1887 C C . LEU A 1 242 ? 23.638 -2.706 -23.870 1.00 68.00 242 LEU A C 1
ATOM 1889 O O . LEU A 1 242 ? 24.256 -3.622 -24.407 1.00 68.00 242 LEU A O 1
ATOM 1893 N N . ALA A 1 243 ? 24.067 -1.441 -23.879 1.00 75.62 243 ALA A N 1
ATOM 1894 C CA . ALA A 1 243 ? 25.366 -1.066 -24.425 1.00 75.62 243 ALA A CA 1
ATOM 1895 C C . ALA A 1 243 ? 26.487 -1.888 -23.745 1.00 75.62 243 ALA A C 1
ATOM 1897 O O . ALA A 1 243 ? 26.434 -2.066 -22.519 1.00 75.62 243 ALA A O 1
ATOM 1898 N N . PRO A 1 244 ? 27.503 -2.372 -24.489 1.00 73.56 244 PRO A N 1
ATOM 1899 C CA . PRO A 1 244 ? 28.588 -3.193 -23.941 1.00 73.56 244 PRO A CA 1
ATOM 1900 C C . PRO A 1 244 ? 29.249 -2.580 -22.698 1.00 73.56 244 PRO A C 1
ATOM 1902 O O . PRO A 1 244 ? 29.500 -3.280 -21.719 1.00 73.56 244 PRO A O 1
ATOM 1905 N N . GLU A 1 245 ? 29.404 -1.254 -22.684 1.00 75.50 245 GLU A N 1
ATOM 1906 C CA . GLU A 1 245 ? 29.975 -0.494 -21.566 1.00 75.50 245 GLU A CA 1
ATOM 1907 C C . GLU A 1 245 ? 29.153 -0.619 -20.266 1.00 75.50 245 GLU A C 1
ATOM 1909 O O . GLU A 1 245 ? 29.699 -0.751 -19.169 1.00 75.50 245 GLU A O 1
ATOM 1914 N N . VAL A 1 246 ? 27.819 -0.653 -20.364 1.00 78.25 246 VAL A N 1
ATOM 1915 C CA . VAL A 1 246 ? 26.927 -0.821 -19.202 1.00 78.25 246 VAL A CA 1
ATOM 1916 C C . VAL A 1 246 ? 27.012 -2.248 -18.657 1.00 78.25 246 VAL A C 1
ATOM 1918 O O . VAL A 1 246 ? 26.940 -2.465 -17.444 1.00 78.25 246 VAL A O 1
ATOM 1921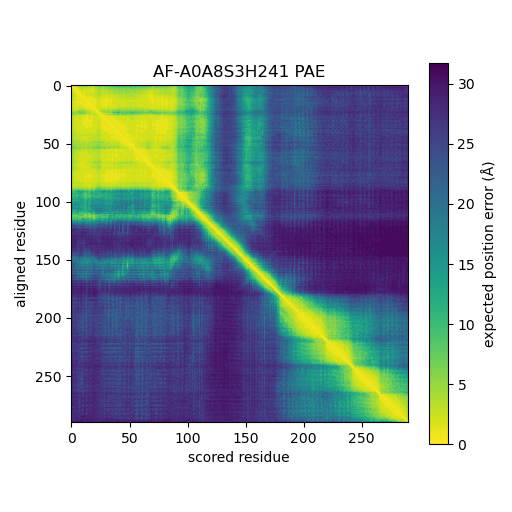 N N . VAL A 1 247 ? 27.193 -3.233 -19.540 1.00 76.44 247 VAL A N 1
ATOM 1922 C CA . VAL A 1 247 ? 27.379 -4.636 -19.148 1.00 76.44 247 VAL A CA 1
ATOM 1923 C C . VAL A 1 247 ? 28.707 -4.817 -18.412 1.00 76.44 247 VAL A C 1
ATOM 1925 O O . VAL A 1 247 ? 28.734 -5.493 -17.382 1.00 76.44 247 VAL A O 1
ATOM 1928 N N . GLU A 1 248 ? 29.786 -4.196 -18.888 1.00 80.62 248 GLU A N 1
ATOM 1929 C CA . GLU A 1 248 ? 31.096 -4.247 -18.231 1.00 80.62 248 GLU A CA 1
ATOM 1930 C C . GLU A 1 248 ? 31.100 -3.544 -16.875 1.00 80.62 248 GLU A C 1
ATOM 1932 O O . GLU A 1 248 ? 31.510 -4.157 -15.887 1.00 80.62 248 GLU A O 1
ATOM 1937 N N . ARG A 1 249 ? 30.540 -2.328 -16.774 1.00 82.12 249 ARG A N 1
ATOM 1938 C CA . ARG A 1 249 ? 30.397 -1.634 -15.479 1.00 82.12 249 ARG A CA 1
ATOM 1939 C C . ARG A 1 249 ? 29.609 -2.460 -14.471 1.00 82.12 249 ARG A C 1
ATOM 1941 O O . ARG A 1 249 ? 29.988 -2.546 -13.305 1.00 82.12 249 ARG A O 1
ATOM 1948 N N . LYS A 1 250 ? 28.532 -3.114 -14.911 1.00 85.00 250 LYS A N 1
ATOM 1949 C CA . LYS A 1 250 ? 27.733 -3.975 -14.036 1.00 85.00 250 LYS A CA 1
ATOM 1950 C C . LYS A 1 250 ? 28.515 -5.200 -13.558 1.00 85.00 250 LYS A C 1
ATOM 1952 O O . LYS A 1 250 ? 28.447 -5.533 -12.380 1.00 85.00 250 LYS A O 1
ATOM 1957 N N . ARG A 1 251 ? 29.278 -5.851 -14.444 1.00 83.38 251 ARG A N 1
ATOM 1958 C CA . ARG A 1 251 ? 30.147 -6.980 -14.068 1.00 83.38 251 ARG A CA 1
ATOM 1959 C C . ARG A 1 251 ? 31.228 -6.559 -13.078 1.00 83.38 251 ARG A C 1
ATOM 1961 O O . ARG A 1 251 ? 31.473 -7.295 -12.127 1.00 83.38 251 ARG A O 1
ATOM 1968 N N . ALA A 1 252 ? 31.838 -5.391 -13.282 1.00 84.50 252 ALA A N 1
ATOM 1969 C CA . ALA A 1 252 ? 32.832 -4.841 -12.366 1.00 84.50 252 ALA A CA 1
ATOM 1970 C C . ALA A 1 252 ? 32.230 -4.605 -10.973 1.00 84.50 252 ALA A C 1
ATOM 1972 O O . ALA A 1 252 ? 32.781 -5.079 -9.982 1.00 84.50 252 ALA A O 1
ATOM 1973 N N . LEU A 1 253 ? 31.044 -3.989 -10.908 1.00 87.81 253 LEU A N 1
ATOM 1974 C CA . LEU A 1 253 ? 30.337 -3.740 -9.650 1.00 87.81 253 LEU A CA 1
ATOM 1975 C C . LEU A 1 253 ? 29.943 -5.042 -8.939 1.00 87.81 253 LEU A C 1
ATOM 1977 O O . LEU A 1 253 ? 30.108 -5.168 -7.726 1.00 87.81 253 LEU A O 1
ATOM 1981 N N . ASP A 1 254 ? 29.449 -6.038 -9.675 1.00 88.00 254 ASP A N 1
ATOM 1982 C CA . ASP A 1 254 ? 29.112 -7.345 -9.102 1.00 88.00 254 ASP A CA 1
ATOM 1983 C C . ASP A 1 254 ? 30.368 -8.073 -8.579 1.00 88.00 254 ASP A C 1
ATOM 1985 O O . ASP A 1 254 ? 30.326 -8.694 -7.510 1.00 88.00 254 ASP A O 1
ATOM 1989 N N . HIS A 1 255 ? 31.501 -7.966 -9.285 1.00 86.50 255 HIS A N 1
ATOM 1990 C CA . HIS A 1 255 ? 32.785 -8.517 -8.846 1.00 86.50 255 HIS A CA 1
ATOM 1991 C C . HIS A 1 255 ? 33.293 -7.827 -7.574 1.00 86.50 255 HIS A C 1
ATOM 1993 O O . HIS A 1 255 ? 33.687 -8.507 -6.625 1.00 86.50 255 HIS A O 1
ATOM 1999 N N . GLU A 1 256 ? 33.221 -6.498 -7.518 1.00 87.38 256 GLU A N 1
ATOM 2000 C CA . GLU A 1 256 ? 33.590 -5.694 -6.353 1.00 87.38 256 GLU A CA 1
ATOM 2001 C C . GLU A 1 256 ? 32.705 -6.018 -5.146 1.00 87.38 256 GLU A C 1
ATOM 2003 O O . GLU A 1 256 ? 33.206 -6.321 -4.066 1.00 87.38 256 GLU A O 1
ATOM 2008 N N . ARG A 1 257 ? 31.382 -6.087 -5.334 1.00 86.38 257 ARG A N 1
ATOM 2009 C CA . ARG A 1 257 ? 30.435 -6.451 -4.271 1.00 86.38 257 ARG A CA 1
ATOM 2010 C C . ARG A 1 257 ? 30.683 -7.862 -3.743 1.00 86.38 257 ARG A C 1
ATOM 2012 O O . ARG A 1 257 ? 30.547 -8.112 -2.546 1.00 86.38 257 ARG A O 1
ATOM 2019 N N . SER A 1 258 ? 31.045 -8.790 -4.626 1.00 85.25 258 SER A N 1
ATOM 2020 C CA . SER A 1 258 ? 31.427 -10.155 -4.256 1.00 85.25 258 SER A CA 1
ATOM 2021 C C . SER A 1 258 ? 32.771 -10.201 -3.519 1.00 85.25 258 SER A C 1
ATOM 2023 O O . SER A 1 258 ? 32.921 -10.945 -2.549 1.00 85.25 258 SER A O 1
ATOM 2025 N N . ALA A 1 259 ? 33.753 -9.398 -3.934 1.00 82.62 259 ALA A N 1
ATOM 2026 C CA . ALA A 1 259 ? 35.032 -9.258 -3.242 1.00 82.62 259 ALA A CA 1
ATOM 2027 C C . ALA A 1 259 ? 34.854 -8.642 -1.845 1.00 82.62 259 ALA A C 1
ATOM 2029 O O . ALA A 1 259 ? 35.340 -9.211 -0.874 1.00 82.62 259 ALA A O 1
ATOM 2030 N N . ALA A 1 260 ? 34.066 -7.573 -1.721 1.00 82.00 260 ALA A N 1
ATOM 2031 C CA . ALA A 1 260 ? 33.741 -6.934 -0.449 1.00 82.00 260 ALA A CA 1
ATOM 2032 C C . ALA A 1 260 ? 33.023 -7.894 0.512 1.00 82.00 260 ALA A C 1
ATOM 2034 O O . ALA A 1 260 ? 33.387 -7.994 1.680 1.00 82.00 260 ALA A O 1
ATOM 2035 N N . ARG A 1 261 ? 32.054 -8.678 0.015 1.00 79.62 261 ARG A N 1
ATOM 2036 C CA . ARG A 1 261 ? 31.400 -9.728 0.816 1.00 79.62 261 ARG A CA 1
ATOM 2037 C C . ARG A 1 261 ? 32.380 -10.786 1.307 1.00 79.62 261 ARG A C 1
ATOM 2039 O O . ARG A 1 261 ? 32.235 -11.252 2.428 1.00 79.62 261 ARG A O 1
ATOM 2046 N N . ARG A 1 262 ? 33.359 -11.170 0.483 1.00 76.81 262 ARG A N 1
ATOM 2047 C CA . ARG A 1 262 ? 34.404 -12.123 0.880 1.00 76.81 262 ARG A CA 1
ATOM 2048 C C . ARG A 1 262 ? 35.371 -11.532 1.903 1.00 76.81 262 ARG A C 1
ATOM 2050 O O . ARG A 1 262 ? 35.758 -12.245 2.817 1.00 76.81 262 ARG A O 1
ATOM 2057 N N . ALA A 1 263 ? 35.725 -10.257 1.765 1.00 77.94 263 ALA A N 1
ATOM 2058 C CA . ALA A 1 263 ? 36.597 -9.551 2.701 1.00 77.94 263 ALA A CA 1
ATOM 2059 C C . ALA A 1 263 ? 35.938 -9.320 4.072 1.00 77.94 263 ALA A C 1
ATOM 2061 O O . ALA A 1 263 ? 36.629 -9.288 5.081 1.00 77.94 263 ALA A O 1
ATOM 2062 N N . ALA A 1 264 ? 34.609 -9.195 4.112 1.00 79.81 264 ALA A N 1
ATOM 2063 C CA . ALA A 1 264 ? 33.841 -9.009 5.342 1.00 79.81 264 ALA A CA 1
ATOM 2064 C C . ALA A 1 264 ? 33.538 -10.315 6.108 1.00 79.81 264 ALA A C 1
ATOM 2066 O O . ALA A 1 264 ? 32.908 -10.266 7.162 1.00 79.81 264 ALA A O 1
ATOM 2067 N N . LEU A 1 265 ? 33.933 -11.482 5.586 1.00 81.12 265 LEU A N 1
ATOM 2068 C CA . LEU A 1 265 ? 33.747 -12.755 6.283 1.00 81.12 265 LEU A CA 1
ATOM 2069 C C . LEU A 1 265 ? 34.819 -12.932 7.360 1.00 81.12 265 LEU A C 1
ATOM 2071 O O . LEU A 1 265 ? 36.013 -12.810 7.088 1.00 81.12 265 LEU A O 1
ATOM 2075 N N . MET A 1 266 ? 34.386 -13.296 8.566 1.00 82.81 266 MET A N 1
ATOM 2076 C CA . MET A 1 266 ? 35.291 -13.694 9.641 1.00 82.81 266 MET A CA 1
ATOM 2077 C C . MET A 1 266 ? 36.052 -14.977 9.253 1.00 82.81 266 MET A C 1
ATOM 2079 O O . MET A 1 266 ? 35.480 -15.832 8.569 1.00 82.81 266 MET A O 1
ATOM 2083 N N . PRO A 1 267 ? 37.310 -15.163 9.698 1.00 80.38 267 PRO A N 1
ATOM 2084 C CA . PRO A 1 267 ? 38.105 -16.355 9.382 1.00 80.38 267 PRO A CA 1
ATOM 2085 C C . PRO A 1 267 ? 37.395 -17.687 9.684 1.00 80.38 267 PRO A C 1
ATOM 2087 O O . PRO A 1 267 ? 37.478 -18.620 8.885 1.00 80.38 267 PRO A O 1
ATOM 2090 N N . GLU A 1 268 ? 36.627 -17.745 10.774 1.00 81.19 268 GLU A N 1
ATOM 2091 C CA . GLU A 1 268 ? 35.825 -18.914 11.168 1.00 81.19 268 GLU A CA 1
ATOM 2092 C C . GLU A 1 268 ? 34.714 -19.242 10.151 1.00 81.19 268 GLU A C 1
ATOM 2094 O O . GLU A 1 268 ? 34.497 -20.401 9.788 1.00 81.19 268 GLU A O 1
ATOM 2099 N N . GLU A 1 269 ? 34.045 -18.221 9.609 1.00 82.50 269 GLU A N 1
ATOM 2100 C CA . GLU A 1 269 ? 32.997 -18.374 8.593 1.00 82.50 269 GLU A CA 1
ATOM 2101 C C . GLU A 1 269 ? 33.592 -18.868 7.259 1.00 82.50 269 GLU A C 1
ATOM 2103 O O . GLU A 1 269 ? 32.994 -19.686 6.552 1.00 82.50 269 GLU A O 1
ATOM 2108 N N . ILE A 1 270 ? 34.814 -18.427 6.927 1.00 81.62 270 ILE A N 1
ATOM 2109 C CA . ILE A 1 270 ? 35.560 -18.883 5.743 1.00 81.62 270 ILE A CA 1
ATOM 2110 C C . ILE A 1 270 ? 35.893 -20.376 5.858 1.00 81.62 270 ILE A C 1
ATOM 2112 O O . ILE A 1 270 ? 35.760 -21.118 4.877 1.00 81.62 270 ILE A O 1
ATOM 2116 N N . GLU A 1 271 ? 36.318 -20.834 7.034 1.00 86.38 271 GLU A N 1
ATOM 2117 C CA . GLU A 1 271 ? 36.638 -22.241 7.276 1.00 86.38 271 GLU A CA 1
ATOM 2118 C C . GLU A 1 271 ? 35.390 -23.129 7.216 1.00 86.38 271 GLU A C 1
ATOM 2120 O O . GLU A 1 271 ? 35.387 -24.144 6.508 1.00 86.38 271 GLU A O 1
ATOM 2125 N N . ARG A 1 272 ? 34.285 -22.687 7.829 1.00 86.56 272 ARG A N 1
ATOM 2126 C CA . ARG A 1 272 ? 32.980 -23.358 7.738 1.00 86.56 272 ARG A CA 1
ATOM 2127 C C . ARG A 1 272 ? 32.507 -23.497 6.290 1.00 86.56 272 ARG A C 1
ATOM 2129 O O . ARG A 1 272 ? 32.080 -24.575 5.870 1.00 86.56 272 ARG A O 1
ATOM 2136 N N . GLN A 1 273 ? 32.648 -22.441 5.490 1.00 85.88 273 GLN A N 1
ATOM 2137 C CA . GLN A 1 273 ? 32.275 -22.462 4.075 1.00 85.88 273 GLN A CA 1
ATOM 2138 C C . GLN A 1 273 ? 33.151 -23.427 3.258 1.00 85.88 273 GLN A C 1
ATOM 2140 O O . GLN A 1 273 ? 32.662 -24.111 2.352 1.00 85.88 273 GLN A O 1
ATOM 2145 N N . ARG A 1 274 ? 34.452 -23.512 3.569 1.00 87.44 274 ARG A N 1
ATOM 2146 C CA . ARG A 1 274 ? 35.374 -24.467 2.933 1.00 87.44 274 ARG A CA 1
ATOM 2147 C C . ARG A 1 274 ? 35.019 -25.910 3.285 1.00 87.44 274 ARG A C 1
ATOM 2149 O O . ARG A 1 274 ? 35.041 -26.748 2.385 1.00 87.44 274 ARG A O 1
ATOM 2156 N N . ALA A 1 275 ? 34.662 -26.194 4.537 1.00 88.31 275 ALA A N 1
ATOM 2157 C CA . ALA A 1 275 ? 34.232 -27.523 4.970 1.00 88.31 275 ALA A CA 1
ATOM 2158 C C . ALA A 1 275 ? 32.970 -27.984 4.219 1.00 88.31 275 ALA A C 1
ATOM 2160 O O . ALA A 1 275 ? 32.989 -29.039 3.584 1.00 88.31 275 ALA A O 1
ATOM 2161 N N . LEU A 1 276 ? 31.937 -27.136 4.158 1.00 90.25 276 LEU A N 1
ATOM 2162 C CA . LEU A 1 276 ? 30.701 -27.420 3.413 1.00 90.25 276 LEU A CA 1
ATOM 2163 C C . LEU A 1 276 ? 30.944 -27.647 1.914 1.00 90.25 276 LEU A C 1
ATOM 2165 O O . LEU A 1 276 ? 30.315 -28.499 1.286 1.00 90.25 276 LEU A O 1
ATOM 2169 N N . ASN A 1 277 ? 31.872 -26.898 1.314 1.00 90.50 277 ASN A N 1
ATOM 2170 C CA . ASN A 1 277 ? 32.233 -27.097 -0.089 1.00 90.50 277 ASN A CA 1
ATOM 2171 C C . ASN A 1 277 ? 32.964 -28.428 -0.322 1.00 90.50 277 ASN A C 1
ATOM 2173 O O . ASN A 1 277 ? 32.722 -29.079 -1.341 1.00 90.50 277 ASN A O 1
ATOM 2177 N N . ARG A 1 278 ? 33.837 -28.854 0.601 1.00 92.44 278 ARG A N 1
ATOM 2178 C CA . ARG A 1 278 ? 34.488 -30.175 0.531 1.00 92.44 278 ARG A CA 1
ATOM 2179 C C . ARG A 1 278 ? 33.455 -31.294 0.616 1.00 92.44 278 ARG A C 1
ATOM 2181 O O . ARG A 1 278 ? 33.503 -32.204 -0.206 1.00 92.44 278 ARG A O 1
ATOM 2188 N N . GLU A 1 279 ? 32.502 -31.176 1.535 1.00 90.44 279 GLU A N 1
ATOM 2189 C CA . GLU A 1 279 ? 31.407 -32.131 1.714 1.00 90.44 279 GLU A CA 1
ATOM 2190 C C . GLU A 1 279 ? 30.526 -32.227 0.460 1.00 90.44 279 GLU A C 1
ATOM 2192 O O . GLU A 1 279 ? 30.365 -33.307 -0.105 1.00 90.44 279 GLU A O 1
ATOM 2197 N N . ARG A 1 280 ? 30.057 -31.093 -0.081 1.00 88.81 280 ARG A N 1
ATOM 2198 C CA . ARG A 1 280 ? 29.288 -31.066 -1.341 1.00 88.81 280 ARG A CA 1
ATOM 2199 C C . ARG A 1 280 ? 30.037 -31.702 -2.510 1.00 88.81 280 ARG A C 1
ATOM 2201 O O . ARG A 1 280 ? 29.433 -32.407 -3.318 1.00 88.81 280 ARG A O 1
ATOM 2208 N N . ASN A 1 281 ? 31.341 -31.456 -2.617 1.00 89.50 281 ASN A N 1
ATOM 2209 C CA . ASN A 1 281 ? 32.168 -32.046 -3.668 1.00 89.50 281 ASN A CA 1
ATOM 2210 C C . ASN A 1 281 ? 32.435 -33.540 -3.443 1.00 89.50 281 ASN A C 1
ATOM 2212 O O . ASN A 1 281 ? 32.639 -34.265 -4.415 1.00 89.50 281 ASN A O 1
ATOM 2216 N N . ALA A 1 282 ? 32.459 -34.012 -2.196 1.00 88.38 282 ALA A N 1
ATOM 2217 C CA . ALA A 1 282 ? 32.535 -35.435 -1.884 1.00 88.38 282 ALA A CA 1
ATOM 2218 C C . ALA A 1 282 ? 31.235 -36.146 -2.283 1.00 88.38 282 ALA A C 1
ATOM 2220 O O . ALA A 1 282 ? 31.290 -37.119 -3.028 1.00 88.38 282 ALA A O 1
ATOM 2221 N N . VAL A 1 283 ? 30.077 -35.589 -1.912 1.00 88.94 283 VAL A N 1
ATOM 2222 C CA . VAL A 1 283 ? 28.754 -36.121 -2.289 1.00 88.94 283 VAL A CA 1
ATOM 2223 C C . VAL A 1 283 ? 28.584 -36.178 -3.809 1.00 88.94 283 VAL A C 1
ATOM 2225 O O . VAL A 1 283 ? 28.165 -37.199 -4.343 1.00 88.94 283 VAL A O 1
ATOM 2228 N N . ARG A 1 284 ? 28.964 -35.116 -4.535 1.00 87.44 284 ARG A N 1
ATOM 2229 C CA . ARG A 1 284 ? 28.908 -35.111 -6.009 1.00 87.44 284 ARG A CA 1
ATOM 2230 C C . ARG A 1 284 ? 29.799 -36.169 -6.649 1.00 87.44 284 ARG A C 1
ATOM 2232 O O . ARG A 1 284 ? 29.409 -36.739 -7.657 1.00 87.44 284 ARG A O 1
ATOM 2239 N N . ARG A 1 285 ? 30.991 -36.408 -6.094 1.00 85.62 285 ARG A N 1
ATOM 2240 C CA . ARG A 1 285 ? 31.894 -37.450 -6.597 1.00 85.62 285 ARG A CA 1
ATOM 2241 C C . ARG A 1 285 ? 31.343 -38.844 -6.316 1.00 85.62 285 ARG A C 1
ATOM 2243 O O . ARG A 1 285 ? 31.338 -39.654 -7.228 1.00 85.62 285 ARG A O 1
ATOM 2250 N N . ALA A 1 286 ? 30.810 -39.076 -5.118 1.00 82.00 286 ALA A N 1
ATOM 2251 C CA . ALA A 1 286 ? 30.173 -40.340 -4.758 1.00 82.00 286 ALA A CA 1
ATOM 2252 C C . ALA A 1 286 ? 28.972 -40.667 -5.666 1.00 82.00 286 ALA A C 1
ATOM 2254 O O . ALA A 1 286 ? 28.843 -41.796 -6.122 1.00 82.00 286 ALA A O 1
ATOM 2255 N N . ALA A 1 287 ? 28.152 -39.663 -5.997 1.00 75.62 287 ALA A N 1
ATOM 2256 C CA . ALA A 1 287 ? 26.996 -39.814 -6.884 1.00 75.62 287 ALA A CA 1
ATOM 2257 C C . ALA A 1 287 ? 27.352 -40.064 -8.364 1.00 75.62 287 ALA A C 1
ATOM 2259 O O . ALA A 1 287 ? 26.490 -40.467 -9.133 1.00 75.62 287 ALA A O 1
ATOM 2260 N N . LEU A 1 288 ? 28.591 -39.784 -8.785 1.00 79.44 288 LEU A N 1
ATOM 2261 C CA . LEU A 1 288 ? 29.080 -40.093 -10.138 1.00 79.44 288 LEU A CA 1
ATOM 2262 C C . LEU A 1 288 ? 29.727 -41.483 -10.226 1.00 79.44 288 LEU A C 1
ATOM 2264 O O . LEU A 1 288 ? 29.994 -41.960 -11.324 1.00 79.44 288 LEU A O 1
ATOM 2268 N N . THR A 1 289 ? 30.017 -42.101 -9.081 1.00 75.44 289 THR A N 1
ATOM 2269 C CA . THR A 1 289 ? 30.620 -43.439 -8.973 1.00 75.44 289 THR A CA 1
ATOM 2270 C C . THR A 1 289 ? 29.612 -44.534 -8.607 1.00 75.44 289 THR A C 1
ATOM 2272 O O . THR A 1 289 ? 30.004 -45.694 -8.524 1.00 75.44 289 THR A O 1
ATOM 2275 N N . SER A 1 290 ? 28.348 -44.168 -8.366 1.00 53.69 290 SER A N 1
ATOM 2276 C CA . SER A 1 290 ? 27.197 -45.056 -8.132 1.00 53.69 290 SER A CA 1
ATOM 2277 C C . SER A 1 290 ? 26.331 -45.170 -9.377 1.00 53.69 290 SER A C 1
ATOM 2279 O O . SER A 1 290 ? 25.899 -46.295 -9.691 1.00 53.69 290 SER A O 1
#

Foldseek 3Di:
DDADDDDPWQLRVLRLVCVVVVPPVDDSVNLLVQLLVQCVVCVVVCCVQPCVPQNHSVVQSVQSPDPRRQHDPSSQVSSCVSVVWHWDFPDQPVNQCVVVVNPDDRRPGRTDTDPPPPPPPPDDDDDDDDDDDDDDDDDDPDPPPPRPPPPSPPDPVPPDPDDDDDDDDDDDDDDDDDDPPVVVVVVVVVVVVVVVVVVVVVVVVVVVVVVVVVVVVPDDPVRVVVVVVVVVVVVVCVVVPDDPVRVVVVVVVVVVVVVVVVVPDDPVNVVVVVVVVVVVVVVVVVVVVD

Organism: NCBI:txid392030